Protein AF-A0A7S3D957-F1 (afdb_monomer_lite)

pLDDT: mean 81.44, std 17.82, range [24.91, 97.06]

Structure (mmCIF, N/CA/C/O backbone):
data_AF-A0A7S3D957-F1
#
_entry.id   AF-A0A7S3D957-F1
#
loop_
_atom_site.group_PDB
_atom_site.id
_atom_site.type_symbol
_atom_site.label_atom_id
_atom_site.label_alt_id
_atom_site.label_comp_id
_atom_site.label_asym_id
_atom_site.label_entity_id
_atom_site.label_seq_id
_atom_site.pdbx_PDB_ins_code
_atom_site.Cartn_x
_atom_site.Cartn_y
_atom_site.Cartn_z
_atom_site.occupancy
_atom_site.B_iso_or_equiv
_atom_site.auth_seq_id
_atom_site.auth_comp_id
_atom_site.auth_asym_id
_atom_site.auth_atom_id
_atom_site.pdbx_PDB_model_num
ATOM 1 N N . MET A 1 1 ? -105.169 -39.558 20.634 1.00 34.56 1 MET A N 1
ATOM 2 C CA . MET A 1 1 ? -105.916 -38.968 19.496 1.00 34.56 1 MET A CA 1
ATOM 3 C C . MET A 1 1 ? -106.479 -37.606 19.913 1.00 34.56 1 MET A C 1
ATOM 5 O O . MET A 1 1 ? -106.623 -37.391 21.105 1.00 34.56 1 MET A O 1
ATOM 9 N N . PRO A 1 2 ? -106.655 -36.679 18.957 1.00 59.75 2 PRO A N 1
ATOM 10 C CA . PRO A 1 2 ? -106.416 -35.227 19.066 1.00 59.75 2 PRO A CA 1
ATOM 11 C C . PRO A 1 2 ? -107.666 -34.415 19.494 1.00 59.75 2 PRO A C 1
ATOM 13 O O . PRO A 1 2 ? -108.679 -35.021 19.830 1.00 59.75 2 PRO A O 1
ATOM 16 N N . PRO A 1 3 ? -107.640 -33.062 19.441 1.00 54.56 3 PRO A N 1
ATOM 17 C CA . PRO A 1 3 ? -108.233 -32.428 18.253 1.00 54.56 3 PRO A CA 1
ATOM 18 C C . PRO A 1 3 ? -107.512 -31.173 17.715 1.00 54.56 3 PRO A C 1
ATOM 20 O O . PRO A 1 3 ? -106.764 -30.479 18.399 1.00 54.56 3 PRO A O 1
ATOM 23 N N . LYS A 1 4 ? -107.767 -30.904 16.426 1.00 41.59 4 LYS A N 1
ATOM 24 C CA . LYS A 1 4 ? -107.232 -29.808 15.608 1.00 41.59 4 LYS A CA 1
ATOM 25 C C . LYS A 1 4 ? -108.109 -28.544 15.656 1.00 41.59 4 LYS A C 1
ATOM 27 O O . LYS A 1 4 ? -109.317 -28.619 15.483 1.00 41.59 4 LYS A O 1
ATOM 32 N N . ALA A 1 5 ? -107.404 -27.413 15.719 1.00 48.62 5 ALA A N 1
ATOM 33 C CA . ALA A 1 5 ? -107.559 -26.150 14.980 1.00 48.62 5 ALA A CA 1
ATOM 34 C C . ALA A 1 5 ? -108.897 -25.378 14.969 1.00 48.62 5 ALA A C 1
ATOM 36 O O . ALA A 1 5 ? -109.869 -25.788 14.342 1.00 48.62 5 ALA A O 1
ATOM 37 N N . LYS A 1 6 ? -108.825 -24.104 15.395 1.00 38.69 6 LYS A N 1
ATOM 38 C CA . LYS A 1 6 ? -109.473 -22.986 14.686 1.00 38.69 6 LYS A CA 1
ATOM 39 C C . LYS A 1 6 ? -108.532 -21.783 14.566 1.00 38.69 6 LYS A C 1
ATOM 41 O O . LYS A 1 6 ? -107.964 -21.303 15.540 1.00 38.69 6 LYS A O 1
ATOM 46 N N . LYS A 1 7 ? -108.373 -21.339 13.317 1.00 37.44 7 LYS A N 1
ATOM 47 C CA . LYS A 1 7 ? -107.663 -20.139 12.869 1.00 37.44 7 LYS A CA 1
ATOM 48 C C . LYS A 1 7 ? -108.351 -18.868 13.375 1.00 37.44 7 LYS A C 1
ATOM 50 O O . LYS A 1 7 ? -109.573 -18.782 13.351 1.00 37.44 7 LYS A O 1
ATOM 55 N N . GLY A 1 8 ? -107.536 -17.840 13.602 1.00 39.53 8 GLY A N 1
ATOM 56 C CA . GLY A 1 8 ? -107.874 -16.494 13.144 1.00 39.53 8 GLY A CA 1
ATOM 57 C C . GLY A 1 8 ? -108.488 -15.559 14.176 1.00 39.53 8 GLY A C 1
ATOM 58 O O . GLY A 1 8 ? -109.687 -15.324 14.187 1.00 39.53 8 GLY A O 1
ATOM 59 N N . LYS A 1 9 ? -107.623 -14.877 14.916 1.00 35.50 9 LYS A N 1
ATOM 60 C CA . LYS A 1 9 ? -107.527 -13.413 14.889 1.00 35.50 9 LYS A CA 1
ATOM 61 C C . LYS A 1 9 ? -106.231 -13.078 15.608 1.00 35.50 9 LYS A C 1
ATOM 63 O O . LYS A 1 9 ? -106.035 -13.529 16.730 1.00 35.50 9 LYS A O 1
ATOM 68 N N . LYS A 1 10 ? -105.343 -12.315 14.958 1.00 43.94 10 LYS A N 1
ATOM 69 C CA . LYS A 1 10 ? -104.326 -11.520 15.657 1.00 43.94 10 LYS A CA 1
ATOM 70 C C . LYS A 1 10 ? -105.106 -10.682 16.669 1.00 43.94 10 LYS A C 1
ATOM 72 O O . LYS A 1 10 ? -105.655 -9.641 16.311 1.00 43.94 10 LYS A O 1
ATOM 77 N N . GLY A 1 11 ? -105.275 -11.204 17.881 1.00 42.03 11 GLY A N 1
ATOM 78 C CA . GLY A 1 11 ? -105.764 -10.453 19.016 1.00 42.03 11 GLY A CA 1
ATOM 79 C C . GLY A 1 11 ? -104.711 -9.394 19.225 1.00 42.03 11 GLY A C 1
ATOM 80 O O . GLY A 1 11 ? -103.644 -9.691 19.749 1.00 42.03 11 GLY A O 1
ATOM 81 N N . LYS A 1 12 ? -104.973 -8.218 18.653 1.00 46.28 12 LYS A N 1
ATOM 82 C CA . LYS A 1 12 ? -104.188 -7.005 18.808 1.00 46.28 12 LYS A CA 1
ATOM 83 C C . LYS A 1 12 ? -103.992 -6.891 20.312 1.00 46.28 12 LYS A C 1
ATOM 85 O O . LYS A 1 12 ? -104.968 -6.598 21.007 1.00 46.28 12 LYS A O 1
ATOM 90 N N . LYS A 1 13 ? -102.793 -7.230 20.818 1.00 41.91 13 LYS A N 1
ATOM 91 C CA . LYS A 1 13 ? -102.437 -6.906 22.199 1.00 41.91 13 LYS A CA 1
ATOM 92 C C . LYS A 1 13 ? -102.876 -5.458 22.351 1.00 41.91 13 LYS A C 1
ATOM 94 O O . LYS A 1 13 ? -102.652 -4.649 21.442 1.00 41.91 13 LYS A O 1
ATOM 99 N N . SER A 1 14 ? -103.626 -5.153 23.411 1.00 52.31 14 SER A N 1
ATOM 100 C CA . SER A 1 14 ? -103.959 -3.758 23.688 1.00 52.31 14 SER A CA 1
ATOM 101 C C . SER A 1 14 ? -102.658 -2.982 23.532 1.00 52.31 14 SER A C 1
ATOM 103 O O . SER A 1 14 ? -101.640 -3.426 24.066 1.00 52.31 14 SER A O 1
ATOM 105 N N . LYS A 1 15 ? -102.662 -1.900 22.742 1.00 58.34 15 LYS A N 1
ATOM 106 C CA . LYS A 1 15 ? -101.451 -1.140 22.379 1.00 58.34 15 LYS A CA 1
ATOM 107 C C . LYS A 1 15 ? -100.567 -0.892 23.615 1.00 58.34 15 LYS A C 1
ATOM 109 O O . LYS A 1 15 ? -99.354 -0.938 23.514 1.00 58.34 15 LYS A O 1
ATOM 114 N N . LYS A 1 16 ? -101.210 -0.780 24.784 1.00 61.19 16 LYS A N 1
ATOM 115 C CA . LYS A 1 16 ? -100.646 -0.640 26.128 1.00 61.19 16 LYS A CA 1
ATOM 116 C C . LYS A 1 16 ? -99.852 -1.848 26.674 1.00 61.19 16 LYS A C 1
ATOM 118 O O . LYS A 1 16 ? -98.849 -1.630 27.328 1.00 61.19 16 LYS A O 1
ATOM 123 N N . GLN A 1 17 ? -100.255 -3.102 26.438 1.00 61.00 17 GLN A N 1
ATOM 124 C CA . GLN A 1 17 ? -99.535 -4.308 26.912 1.00 61.00 17 GLN A CA 1
ATOM 125 C C . GLN A 1 17 ? -98.316 -4.645 26.046 1.00 61.00 17 GLN A C 1
ATOM 127 O O . GLN A 1 17 ? -97.282 -5.046 26.568 1.00 61.00 17 GLN A O 1
ATOM 132 N N . GLU A 1 18 ? -98.434 -4.463 24.730 1.00 64.56 18 GLU A N 1
ATOM 133 C CA . GLU A 1 18 ? -97.313 -4.619 23.793 1.00 64.56 18 GLU A CA 1
ATOM 134 C C . GLU A 1 18 ? -96.281 -3.494 23.991 1.00 64.56 18 GLU A C 1
ATOM 136 O O . GLU A 1 18 ? -95.082 -3.751 23.953 1.00 64.56 18 GLU A O 1
ATOM 141 N N . GLN A 1 19 ? -96.745 -2.275 24.309 1.00 66.81 19 GLN A N 1
ATOM 142 C CA . GLN A 1 19 ? -95.896 -1.167 24.763 1.00 66.81 19 GLN A CA 1
ATOM 143 C C . GLN A 1 19 ? -95.181 -1.483 26.082 1.00 66.81 19 GLN A C 1
ATOM 145 O O . GLN A 1 19 ? -93.981 -1.269 26.152 1.00 66.81 19 GLN A O 1
ATOM 150 N N . LEU A 1 20 ? -95.865 -2.047 27.084 1.00 73.38 20 LEU A N 1
ATOM 151 C CA . LEU A 1 20 ? -95.259 -2.352 28.389 1.00 73.38 20 LEU A CA 1
ATOM 152 C C . LEU A 1 20 ? -94.192 -3.462 28.318 1.00 73.38 20 LEU A C 1
ATOM 154 O O . LEU A 1 20 ? -93.189 -3.409 29.021 1.00 73.38 20 LEU A O 1
ATOM 158 N N . GLU A 1 21 ? -94.396 -4.490 27.487 1.00 73.25 21 GLU A N 1
ATOM 159 C CA . GLU A 1 21 ? -93.373 -5.521 27.241 1.00 73.25 21 GLU A CA 1
ATOM 160 C C . GLU A 1 21 ? -92.190 -4.980 26.433 1.00 73.25 21 GLU A C 1
ATOM 162 O O . GLU A 1 21 ? -91.051 -5.358 26.700 1.00 73.25 21 GLU A O 1
ATOM 167 N N . LEU A 1 22 ? -92.446 -4.107 25.452 1.00 74.56 22 LEU A N 1
ATOM 168 C CA . LEU A 1 22 ? -91.388 -3.444 24.692 1.00 74.56 22 LEU A CA 1
ATOM 169 C C . LEU A 1 22 ? -90.568 -2.516 25.600 1.00 74.56 22 LEU A C 1
ATOM 171 O O . LEU A 1 22 ? -89.348 -2.523 25.507 1.00 74.56 22 LEU A O 1
ATOM 175 N N . GLU A 1 23 ? -91.223 -1.792 26.508 1.00 75.00 23 GLU A N 1
ATOM 176 C CA . GLU A 1 23 ? -90.612 -0.903 27.502 1.00 75.00 23 GLU A CA 1
ATOM 177 C C . GLU A 1 23 ? -89.773 -1.685 28.523 1.00 75.00 23 GLU A C 1
ATOM 179 O O . GLU A 1 23 ? -88.620 -1.335 28.749 1.00 75.00 23 GLU A O 1
ATOM 184 N N . LYS A 1 24 ? -90.269 -2.826 29.031 1.00 77.31 24 LYS A N 1
ATOM 185 C CA . LYS A 1 24 ? -89.478 -3.735 29.883 1.00 77.31 24 LYS A CA 1
ATOM 186 C C . LYS A 1 24 ? -88.256 -4.314 29.171 1.00 77.31 24 LYS A C 1
ATOM 188 O O . LYS A 1 24 ? -87.189 -4.360 29.766 1.00 77.31 24 LYS A O 1
ATOM 193 N N . LYS A 1 25 ? -88.388 -4.732 27.906 1.00 77.31 25 LYS A N 1
ATOM 194 C CA . LYS A 1 25 ? -87.249 -5.225 27.111 1.00 77.31 25 LYS A CA 1
ATOM 195 C C . LYS A 1 25 ? -86.237 -4.126 26.797 1.00 77.31 25 LYS A C 1
ATOM 197 O O . LYS A 1 25 ? -85.049 -4.413 26.749 1.00 77.31 25 LYS A O 1
ATOM 202 N N . LEU A 1 26 ? -86.691 -2.890 26.583 1.00 78.19 26 LEU A N 1
ATOM 203 C CA . LEU A 1 26 ? -85.820 -1.725 26.405 1.00 78.19 26 LEU A CA 1
ATOM 204 C C . LEU A 1 26 ? -85.082 -1.377 27.700 1.00 78.19 26 LEU A C 1
ATOM 206 O O . LEU A 1 26 ? -83.899 -1.066 27.652 1.00 78.19 26 LEU A O 1
ATOM 210 N N . GLU A 1 27 ? -85.754 -1.459 28.847 1.00 78.25 27 GLU A N 1
ATOM 211 C CA . GLU A 1 27 ? -85.148 -1.214 30.157 1.00 78.25 27 GLU A CA 1
ATOM 212 C C . GLU A 1 27 ? -84.158 -2.322 30.547 1.00 78.25 27 GLU A C 1
ATOM 214 O O . GLU A 1 27 ? -83.068 -2.023 31.023 1.00 78.25 27 GLU A O 1
ATOM 219 N N . GLU A 1 28 ? -84.482 -3.586 30.268 1.00 80.12 28 GLU A N 1
ATOM 220 C CA . GLU A 1 28 ? -83.587 -4.733 30.463 1.00 80.12 28 GLU A CA 1
ATOM 221 C C . GLU A 1 28 ? -82.385 -4.688 29.505 1.00 80.12 28 GLU A C 1
ATOM 223 O O . GLU A 1 28 ? -81.259 -4.921 29.936 1.00 80.12 28 GLU A O 1
ATOM 228 N N . ALA A 1 29 ? -82.585 -4.297 28.240 1.00 81.94 29 ALA A N 1
ATOM 229 C CA . ALA A 1 29 ? -81.495 -4.050 27.295 1.00 81.94 29 ALA A CA 1
ATOM 230 C C . ALA A 1 29 ? -80.603 -2.882 27.742 1.00 81.94 29 ALA A C 1
ATOM 232 O O . ALA A 1 29 ? -79.384 -2.997 27.685 1.00 81.94 29 ALA A O 1
ATOM 233 N N . ARG A 1 30 ? -81.188 -1.792 28.260 1.00 81.31 30 ARG A N 1
ATOM 234 C CA . ARG A 1 30 ? -80.435 -0.654 28.808 1.00 81.31 30 ARG A CA 1
ATOM 235 C C . ARG A 1 30 ? -79.632 -1.055 30.049 1.00 81.31 30 ARG A C 1
ATOM 237 O O . ARG A 1 30 ? -78.503 -0.609 30.210 1.00 81.31 30 ARG A O 1
ATOM 244 N N . LEU A 1 31 ? -80.197 -1.898 30.916 1.00 82.56 31 LEU A N 1
ATOM 245 C CA . LEU A 1 31 ? -79.519 -2.406 32.110 1.00 82.56 31 LEU A CA 1
ATOM 246 C C . LEU A 1 31 ? -78.392 -3.391 31.749 1.00 82.56 31 LEU A C 1
ATOM 248 O O . LEU A 1 31 ? -77.325 -3.349 32.356 1.00 82.56 31 LEU A O 1
ATOM 252 N N . ALA A 1 32 ? -78.603 -4.243 30.740 1.00 83.88 32 ALA A N 1
ATOM 253 C CA . ALA A 1 32 ? -77.585 -5.150 30.216 1.00 83.88 32 ALA A CA 1
ATOM 254 C C . ALA A 1 32 ? -76.431 -4.391 29.542 1.00 83.88 32 ALA A C 1
ATOM 256 O O . ALA A 1 32 ? -75.273 -4.711 29.793 1.00 83.88 32 ALA A O 1
ATOM 257 N N . GLU A 1 33 ? -76.730 -3.348 28.762 1.00 83.56 33 GLU A N 1
ATOM 258 C CA . GLU A 1 33 ? -75.726 -2.482 28.133 1.00 83.56 33 GLU A CA 1
ATOM 259 C C . GLU A 1 33 ? -74.915 -1.702 29.180 1.00 83.56 33 GLU A C 1
ATOM 261 O O . GLU A 1 33 ? -73.693 -1.629 29.080 1.00 83.56 33 GLU A O 1
ATOM 266 N N . GLN A 1 34 ? -75.557 -1.199 30.242 1.00 82.44 34 GLN A N 1
ATOM 267 C CA . GLN A 1 34 ? -74.861 -0.576 31.377 1.00 82.44 34 GLN A CA 1
ATOM 268 C C . GLN A 1 34 ? -73.940 -1.565 32.108 1.00 82.44 34 GLN A C 1
ATOM 270 O O . GLN A 1 34 ? -72.792 -1.232 32.397 1.00 82.44 34 GLN A O 1
ATOM 275 N N . ALA A 1 35 ? -74.402 -2.792 32.365 1.00 85.75 35 ALA A N 1
ATOM 276 C CA . ALA A 1 35 ? -73.590 -3.828 33.003 1.00 85.75 35 ALA A CA 1
ATOM 277 C C . ALA A 1 35 ? -72.420 -4.297 32.113 1.00 85.75 35 ALA A C 1
ATOM 279 O O . ALA A 1 35 ? -71.338 -4.608 32.615 1.00 85.75 35 ALA A O 1
ATOM 280 N N . GLU A 1 36 ? -72.610 -4.344 30.792 1.00 85.19 36 GLU A N 1
ATOM 281 C CA . GLU A 1 36 ? -71.559 -4.672 29.826 1.00 85.19 36 GLU A CA 1
ATOM 282 C C . GLU A 1 36 ? -70.515 -3.551 29.717 1.00 85.19 36 GLU A C 1
ATOM 284 O O . GLU A 1 36 ? -69.316 -3.834 29.760 1.00 85.19 36 GLU A O 1
ATOM 289 N N . GLN A 1 37 ? -70.949 -2.286 29.679 1.00 83.62 37 GLN A N 1
ATOM 290 C CA . GLN A 1 37 ? -70.062 -1.119 29.734 1.00 83.62 37 GLN A CA 1
ATOM 291 C C . GLN A 1 37 ? -69.240 -1.097 31.028 1.00 83.62 37 GLN A C 1
ATOM 293 O O . GLN A 1 37 ? -68.028 -0.903 30.981 1.00 83.62 37 GLN A O 1
ATOM 298 N N . GLU A 1 38 ? -69.856 -1.388 32.176 1.00 87.62 38 GLU A N 1
ATOM 299 C CA . GLU A 1 38 ? -69.156 -1.432 33.463 1.00 87.62 38 GLU A CA 1
ATOM 300 C C . GLU A 1 38 ? -68.118 -2.570 33.532 1.00 87.62 38 GLU A C 1
ATOM 302 O O . GLU A 1 38 ? -67.044 -2.412 34.122 1.00 87.62 38 GLU A O 1
ATOM 307 N N . ARG A 1 39 ? -68.397 -3.718 32.895 1.00 89.62 39 ARG A N 1
ATOM 308 C CA . ARG A 1 39 ? -67.425 -4.814 32.743 1.00 89.62 39 ARG A CA 1
ATOM 309 C C . ARG A 1 39 ? -66.251 -4.421 31.849 1.00 89.62 39 ARG A C 1
ATOM 311 O O . ARG A 1 39 ? -65.108 -4.663 32.228 1.00 89.62 39 ARG A O 1
ATOM 318 N N . LEU A 1 40 ? -66.524 -3.808 30.696 1.00 87.94 40 LEU A N 1
ATOM 319 C CA . LEU A 1 40 ? -65.502 -3.322 29.760 1.00 87.94 40 LEU A CA 1
ATOM 320 C C . LEU A 1 40 ? -64.613 -2.245 30.397 1.00 87.94 40 LEU A C 1
ATOM 322 O O . LEU A 1 40 ? -63.394 -2.270 30.220 1.00 87.94 40 LEU A O 1
ATOM 326 N N . GLU A 1 41 ? -65.191 -1.328 31.174 1.00 87.31 41 GLU A N 1
ATOM 327 C CA . GLU A 1 41 ? -64.435 -0.313 31.913 1.00 87.31 41 GLU A CA 1
ATOM 328 C C . GLU A 1 41 ? -63.563 -0.914 33.018 1.00 87.31 41 GLU A C 1
ATOM 330 O O . GLU A 1 41 ? -62.415 -0.490 33.179 1.00 87.31 41 GLU A O 1
ATOM 335 N N . ARG A 1 42 ? -64.062 -1.914 33.759 1.00 86.62 42 ARG A N 1
ATOM 336 C CA . ARG A 1 42 ? -63.254 -2.652 34.744 1.00 86.62 42 ARG A CA 1
ATOM 337 C C . ARG A 1 42 ? -62.082 -3.377 34.088 1.00 86.62 42 ARG A C 1
ATOM 339 O O . ARG A 1 42 ? -60.948 -3.186 34.510 1.00 86.62 42 ARG A O 1
ATOM 346 N N . GLU A 1 43 ? -62.326 -4.107 33.004 1.00 89.94 43 GLU A N 1
ATOM 347 C CA . GLU A 1 43 ? -61.280 -4.830 32.268 1.00 89.94 43 GLU A CA 1
ATOM 348 C C . GLU A 1 43 ? -60.244 -3.878 31.640 1.00 89.94 43 GLU A C 1
ATOM 350 O O . GLU A 1 43 ? -59.056 -4.195 31.532 1.00 89.94 43 GLU A O 1
ATOM 355 N N . ARG A 1 44 ? -60.671 -2.682 31.218 1.00 90.19 44 ARG A N 1
ATOM 356 C CA . ARG A 1 44 ? -59.764 -1.633 30.741 1.00 90.19 44 ARG A CA 1
ATOM 357 C C . ARG A 1 44 ? -58.891 -1.088 31.872 1.00 90.19 44 ARG A C 1
ATOM 359 O O . ARG A 1 44 ? -57.681 -0.996 31.687 1.00 90.19 44 ARG A O 1
ATOM 366 N N . LYS A 1 45 ? -59.477 -0.776 33.033 1.00 90.00 45 LYS A N 1
ATOM 367 C CA . LYS A 1 45 ? -58.734 -0.304 34.214 1.00 90.00 45 LYS A CA 1
ATOM 368 C C . LYS A 1 45 ? -57.728 -1.344 34.704 1.00 90.00 45 LYS A C 1
ATOM 370 O O . LYS A 1 45 ? -56.579 -0.992 34.942 1.00 90.00 45 LYS A O 1
ATOM 375 N N . GLU A 1 46 ? -58.118 -2.616 34.763 1.00 91.75 46 GLU A N 1
ATOM 376 C CA . GLU A 1 46 ? -57.225 -3.718 35.144 1.00 91.75 46 GLU A CA 1
ATOM 377 C C . GLU A 1 46 ? -56.049 -3.871 34.165 1.00 91.75 46 GLU A C 1
ATOM 379 O O . GLU A 1 46 ? -54.905 -4.030 34.589 1.00 91.75 46 GLU A O 1
ATOM 384 N N . ARG A 1 47 ? -56.288 -3.761 32.848 1.00 90.38 47 ARG A N 1
ATOM 385 C CA . ARG A 1 47 ? -55.209 -3.784 31.841 1.00 90.38 47 ARG A CA 1
ATOM 386 C C . ARG A 1 47 ? -54.263 -2.594 31.958 1.00 90.38 47 ARG A C 1
ATOM 388 O O . ARG A 1 47 ? -53.051 -2.778 31.847 1.00 90.38 47 ARG A O 1
ATOM 395 N N . GLU A 1 48 ? -54.798 -1.393 32.164 1.00 91.81 48 GLU A N 1
ATOM 396 C CA . GLU A 1 48 ? -54.004 -0.174 32.350 1.00 91.81 48 GLU A CA 1
ATOM 397 C C . GLU A 1 48 ? -53.166 -0.241 33.639 1.00 91.81 48 GLU A C 1
ATOM 399 O O . GLU A 1 48 ? -52.003 0.161 33.634 1.00 91.81 48 GLU A O 1
ATOM 404 N N . GLU A 1 49 ? -53.709 -0.798 34.723 1.00 92.62 49 GLU A N 1
ATOM 405 C CA . GLU A 1 49 ? -52.990 -1.009 35.984 1.00 92.62 49 GLU A CA 1
ATOM 406 C C . GLU A 1 49 ? -51.886 -2.067 35.844 1.00 92.62 49 GLU A C 1
ATOM 408 O O . GLU A 1 49 ? -50.745 -1.825 36.241 1.00 92.62 49 GLU A O 1
ATOM 413 N N . GLN A 1 50 ? -52.173 -3.199 35.192 1.00 91.06 50 GLN A N 1
ATOM 414 C CA . GLN A 1 50 ? -51.161 -4.216 34.897 1.00 91.06 50 GLN A CA 1
ATOM 415 C C . GLN A 1 50 ? -50.039 -3.687 33.997 1.00 91.06 50 GLN A C 1
ATOM 417 O O . GLN A 1 50 ? -48.875 -4.020 34.211 1.00 91.06 50 GLN A O 1
ATOM 422 N N . GLU A 1 51 ? -50.359 -2.867 32.994 1.00 92.00 51 GLU A N 1
ATOM 423 C CA . GLU A 1 51 ? -49.350 -2.251 32.129 1.00 92.00 51 GLU A CA 1
ATOM 424 C C . GLU A 1 51 ? -48.485 -1.249 32.898 1.00 92.00 51 GLU A C 1
ATOM 426 O O . GLU A 1 51 ? -47.263 -1.268 32.765 1.00 92.00 51 GLU A O 1
ATOM 431 N N . ARG A 1 52 ? -49.087 -0.433 33.773 1.00 94.69 52 ARG A N 1
ATOM 432 C CA . ARG A 1 52 ? -48.333 0.454 34.670 1.00 94.69 52 ARG A CA 1
ATOM 433 C C . ARG A 1 52 ? -47.379 -0.334 35.564 1.00 94.69 52 ARG A C 1
ATOM 435 O O . ARG A 1 52 ? -46.211 0.031 35.659 1.00 94.69 52 ARG A O 1
ATOM 442 N N . LEU A 1 53 ? -47.843 -1.430 36.166 1.00 94.44 53 LEU A N 1
ATOM 443 C CA . LEU A 1 53 ? -47.008 -2.305 36.994 1.00 94.44 53 LEU A CA 1
ATOM 444 C C . LEU A 1 53 ? -45.854 -2.924 36.189 1.00 94.44 53 LEU A C 1
ATOM 446 O O . LEU A 1 53 ? -44.716 -2.909 36.654 1.00 94.44 53 LEU A O 1
ATOM 450 N N . ARG A 1 54 ? -46.111 -3.391 34.958 1.00 94.62 54 ARG A N 1
ATOM 451 C CA . ARG A 1 54 ? -45.063 -3.899 34.053 1.00 94.62 54 ARG A CA 1
ATOM 452 C C . ARG A 1 54 ? -44.021 -2.838 33.714 1.00 94.62 54 ARG A C 1
ATOM 454 O O . ARG A 1 54 ? -42.832 -3.142 33.713 1.00 94.62 54 ARG A O 1
ATOM 461 N N . GLN A 1 55 ? -44.441 -1.606 33.431 1.00 94.50 55 GLN A N 1
ATOM 462 C CA . GLN A 1 55 ? -43.515 -0.517 33.110 1.00 94.50 55 GLN A CA 1
ATOM 463 C C . GLN A 1 55 ? -42.656 -0.115 34.306 1.00 94.50 55 GLN A C 1
ATOM 465 O O . GLN A 1 55 ? -41.463 0.131 34.131 1.00 94.50 55 GLN A O 1
ATOM 470 N N . ILE A 1 56 ? -43.236 -0.089 35.509 1.00 95.44 56 ILE A N 1
ATOM 471 C CA . ILE A 1 56 ? -42.499 0.171 36.751 1.00 95.44 56 ILE A CA 1
ATOM 472 C C . ILE A 1 56 ? -41.452 -0.923 36.984 1.00 95.44 56 ILE A C 1
ATOM 474 O O . ILE A 1 56 ? -40.289 -0.606 37.228 1.00 95.44 56 ILE A O 1
ATOM 478 N N . GLU A 1 57 ? -41.829 -2.195 36.843 1.00 94.50 57 GLU A N 1
ATOM 479 C CA . GLU A 1 57 ? -40.901 -3.316 37.028 1.00 94.50 57 GLU A CA 1
ATOM 480 C C . GLU A 1 57 ? -39.796 -3.330 35.961 1.00 94.50 57 GLU A C 1
ATOM 482 O O . GLU A 1 57 ? -38.621 -3.494 36.277 1.00 94.50 57 GLU A O 1
ATOM 487 N N . LEU A 1 58 ? -40.136 -3.065 34.697 1.00 95.19 58 LEU A N 1
ATOM 488 C CA . LEU A 1 58 ? -39.152 -2.960 33.620 1.00 95.19 58 LEU A CA 1
ATOM 489 C C . LEU A 1 58 ? -38.185 -1.790 33.840 1.00 95.19 58 LEU A C 1
ATOM 491 O O . LEU A 1 58 ? -36.996 -1.909 33.549 1.00 95.19 58 LEU A O 1
ATOM 495 N N . ALA A 1 59 ? -38.676 -0.655 34.343 1.00 95.12 59 ALA A N 1
ATOM 496 C CA . ALA A 1 59 ? -37.830 0.477 34.701 1.00 95.12 59 ALA A CA 1
ATOM 497 C C . ALA A 1 59 ? -36.892 0.126 35.865 1.00 95.12 59 ALA A C 1
ATOM 499 O O . ALA A 1 59 ? -35.705 0.436 35.787 1.00 95.12 59 ALA A O 1
ATOM 500 N N . ARG A 1 60 ? -37.392 -0.581 36.889 1.00 96.44 60 ARG A N 1
ATOM 501 C CA . ARG A 1 60 ? -36.582 -1.083 38.009 1.00 96.44 60 ARG A CA 1
ATOM 502 C C . ARG A 1 60 ? -35.456 -1.995 37.518 1.00 96.44 60 ARG A C 1
ATOM 504 O O . ARG A 1 60 ? -34.295 -1.724 37.809 1.00 96.44 60 ARG A O 1
ATOM 511 N N . LEU A 1 61 ? -35.786 -3.003 36.707 1.00 95.50 61 LEU A N 1
ATOM 512 C CA . LEU A 1 61 ? -34.810 -3.936 36.133 1.00 95.50 61 LEU A CA 1
ATOM 513 C C . LEU A 1 61 ? -33.774 -3.225 35.252 1.00 95.50 61 LEU A C 1
ATOM 515 O O . LEU A 1 61 ? -32.596 -3.557 35.302 1.00 95.50 61 LEU A O 1
ATOM 519 N N . ARG A 1 62 ? -34.178 -2.215 34.470 1.00 95.06 62 ARG A N 1
ATOM 520 C CA . ARG A 1 62 ? -33.243 -1.411 33.661 1.00 95.06 62 ARG A CA 1
ATOM 521 C C . ARG A 1 62 ? -32.262 -0.617 34.514 1.00 95.06 62 ARG A C 1
ATOM 523 O O . ARG A 1 62 ? -31.104 -0.503 34.132 1.00 95.06 62 ARG A O 1
ATOM 530 N N . GLU A 1 63 ? -32.712 -0.040 35.622 1.00 95.44 63 GLU A N 1
ATOM 531 C CA . GLU A 1 63 ? -31.823 0.690 36.529 1.00 95.44 63 GLU A CA 1
ATOM 532 C C . GLU A 1 63 ? -30.878 -0.254 37.283 1.00 95.44 63 GLU A C 1
ATOM 534 O O . GLU A 1 63 ? -29.712 0.083 37.473 1.00 95.44 63 GLU A O 1
ATOM 539 N N . GLU A 1 64 ? -31.333 -1.450 37.658 1.00 94.12 64 GLU A N 1
ATOM 540 C CA . GLU A 1 64 ? -30.471 -2.498 38.226 1.00 94.12 64 GLU A CA 1
ATOM 541 C C . GLU A 1 64 ? -29.421 -2.983 37.215 1.00 94.12 64 GLU A C 1
ATOM 543 O O . GLU A 1 64 ? -28.238 -3.041 37.544 1.00 94.12 64 GLU A O 1
ATOM 548 N N . GLU A 1 65 ? -29.820 -3.234 35.966 1.00 94.50 65 GLU A N 1
ATOM 549 C CA . GLU A 1 65 ? -28.908 -3.629 34.887 1.00 94.50 65 GLU A CA 1
ATOM 550 C C . GLU A 1 65 ? -27.866 -2.542 34.599 1.00 94.50 65 GLU A C 1
ATOM 552 O O . GLU A 1 65 ? -26.677 -2.830 34.499 1.00 94.50 65 GLU A O 1
ATOM 557 N N . LYS A 1 66 ? -28.288 -1.272 34.523 1.00 95.06 66 LYS A N 1
ATOM 558 C CA . LYS A 1 66 ? -27.364 -0.140 34.354 1.00 95.06 66 LYS A CA 1
ATOM 559 C C . LYS A 1 66 ? -26.348 -0.055 35.487 1.00 95.06 66 LYS A C 1
ATOM 561 O O . LYS A 1 66 ? -25.191 0.251 35.221 1.00 95.06 66 LYS A O 1
ATOM 566 N N . LYS A 1 67 ? -26.768 -0.298 36.734 1.00 95.00 67 LYS A N 1
ATOM 567 C CA . LYS A 1 67 ? -25.856 -0.315 37.885 1.00 95.00 67 LYS A CA 1
ATOM 568 C C . LYS A 1 67 ? -24.851 -1.454 37.774 1.00 95.00 67 LYS A C 1
ATOM 570 O O . LYS A 1 67 ? -23.666 -1.192 37.934 1.00 95.00 67 LYS A O 1
ATOM 575 N N . ARG A 1 68 ? -25.299 -2.664 37.416 1.00 95.12 68 ARG A N 1
ATOM 576 C CA . ARG A 1 68 ? -24.407 -3.814 37.208 1.00 95.12 68 ARG A CA 1
ATOM 577 C C . ARG A 1 68 ? -23.366 -3.528 36.125 1.00 95.12 68 ARG A C 1
ATOM 579 O O . ARG A 1 68 ? -22.182 -3.713 36.361 1.00 95.12 68 ARG A O 1
ATOM 586 N N . ILE A 1 69 ? -23.796 -2.999 34.977 1.00 93.06 69 ILE A N 1
ATOM 587 C CA . ILE A 1 69 ? -22.891 -2.622 33.880 1.00 93.06 69 ILE A CA 1
ATOM 588 C C . ILE A 1 69 ? -21.908 -1.534 34.330 1.00 93.06 69 ILE A C 1
ATOM 590 O O . ILE A 1 69 ? -20.733 -1.602 33.993 1.00 93.06 69 ILE A O 1
ATOM 594 N N . ALA A 1 70 ? -22.358 -0.537 35.096 1.00 93.56 70 ALA A N 1
ATOM 595 C CA . ALA A 1 70 ? -21.476 0.514 35.599 1.00 93.56 70 ALA A CA 1
ATOM 596 C C . ALA A 1 70 ? -20.421 -0.031 36.581 1.00 93.56 70 ALA A C 1
ATOM 598 O O . ALA A 1 70 ? -19.275 0.413 36.550 1.00 93.56 70 ALA A O 1
ATOM 599 N N . GLU A 1 71 ? -20.787 -0.991 37.432 1.00 91.44 71 GLU A N 1
ATOM 600 C CA . GLU A 1 71 ? -19.855 -1.686 38.328 1.00 91.44 71 GLU A CA 1
ATOM 601 C C . GLU A 1 71 ? -18.843 -2.526 37.530 1.00 91.44 71 GLU A C 1
ATOM 603 O O . GLU A 1 71 ? -17.637 -2.353 37.716 1.00 91.44 71 GLU A O 1
ATOM 608 N N . GLU A 1 72 ? -19.311 -3.333 36.571 1.00 90.44 72 GLU A N 1
ATOM 609 C CA . GLU A 1 72 ? -18.464 -4.107 35.647 1.00 90.44 72 GLU A CA 1
ATOM 610 C C . GLU A 1 72 ? -17.498 -3.192 34.868 1.00 90.44 72 GLU A C 1
ATOM 612 O O . GLU A 1 72 ? -16.301 -3.471 34.769 1.00 90.44 72 GLU A O 1
ATOM 617 N N . GLU A 1 73 ? -17.969 -2.045 34.366 1.00 90.88 73 GLU A N 1
ATOM 618 C CA . GLU A 1 73 ? -17.123 -1.089 33.651 1.00 90.88 73 GLU A CA 1
ATOM 619 C C . GLU A 1 73 ? -15.998 -0.529 34.522 1.00 90.88 73 GLU A C 1
ATOM 621 O O . GLU A 1 73 ? -14.896 -0.330 34.001 1.00 90.88 73 GLU A O 1
ATOM 626 N N . VAL A 1 74 ? -16.266 -0.264 35.806 1.00 89.62 74 VAL A N 1
ATOM 627 C CA . VAL A 1 74 ? -15.279 0.235 36.776 1.00 89.62 74 VAL A CA 1
ATOM 628 C C . VAL A 1 74 ? -14.250 -0.843 37.102 1.00 89.62 74 VAL A C 1
ATOM 630 O O . VAL A 1 74 ? -13.050 -0.549 37.098 1.00 89.62 74 VAL A O 1
ATOM 633 N N . GLU A 1 75 ? -14.690 -2.082 37.327 1.00 86.81 75 GLU A N 1
ATOM 634 C CA . GLU A 1 75 ? -13.794 -3.219 37.560 1.00 86.81 75 GLU A CA 1
ATOM 635 C C . GLU A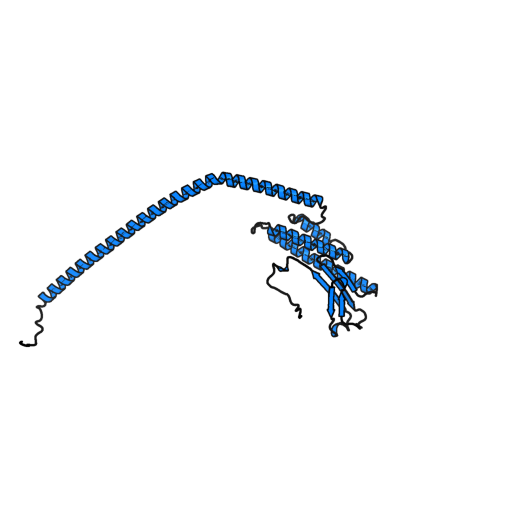 1 75 ? -12.869 -3.446 36.353 1.00 86.81 75 GLU A C 1
ATOM 637 O O . GLU A 1 75 ? -11.642 -3.515 36.493 1.00 86.81 75 GLU A O 1
ATOM 642 N N . GLU A 1 76 ? -13.429 -3.450 35.142 1.00 91.12 76 GLU A N 1
ATOM 643 C CA . GLU A 1 76 ? -12.674 -3.666 33.909 1.00 91.12 76 GLU A CA 1
ATOM 644 C C . GLU A 1 76 ? -11.880 -2.440 33.438 1.00 91.12 76 GLU A C 1
ATOM 646 O O . GLU A 1 76 ? -10.982 -2.572 32.599 1.00 91.12 76 GLU A O 1
ATOM 651 N N . ALA A 1 77 ? -12.178 -1.231 33.927 1.00 92.19 77 ALA A N 1
ATOM 652 C CA . ALA A 1 77 ? -11.519 -0.005 33.471 1.00 92.19 77 ALA A CA 1
ATOM 653 C C . ALA A 1 77 ? -10.003 -0.065 33.686 1.00 92.19 77 ALA A C 1
ATOM 655 O O . ALA A 1 77 ? -9.234 0.303 32.795 1.00 92.19 77 ALA A O 1
ATOM 656 N N . THR A 1 78 ? -9.569 -0.567 34.844 1.00 88.06 78 THR A N 1
ATOM 657 C CA . THR A 1 78 ? -8.144 -0.680 35.185 1.00 88.06 78 THR A CA 1
ATOM 658 C C . THR A 1 78 ? -7.418 -1.649 34.249 1.00 88.06 78 THR A C 1
ATOM 660 O O . THR A 1 78 ? -6.360 -1.319 33.706 1.00 88.06 78 THR A O 1
ATOM 663 N N . PHE A 1 79 ? -8.026 -2.806 33.974 1.00 90.25 79 PHE A N 1
ATOM 664 C CA . PHE A 1 79 ? -7.504 -3.796 33.039 1.00 90.25 79 PHE A CA 1
ATOM 665 C C . PHE A 1 79 ? -7.448 -3.251 31.607 1.00 90.25 79 PHE A C 1
ATOM 667 O O . PHE A 1 79 ? -6.411 -3.358 30.952 1.00 90.25 79 PHE A O 1
ATOM 674 N N . ARG A 1 80 ? -8.517 -2.595 31.130 1.00 89.75 80 ARG A N 1
ATOM 675 C CA . ARG A 1 80 ? -8.564 -1.969 29.797 1.00 89.75 80 ARG A CA 1
ATOM 676 C C . ARG A 1 80 ? -7.486 -0.899 29.634 1.00 89.75 80 ARG A C 1
ATOM 678 O O . ARG A 1 80 ? -6.789 -0.886 28.620 1.00 89.75 80 ARG A O 1
ATOM 685 N N . GLN A 1 81 ? -7.308 -0.033 30.633 1.00 91.44 81 GLN A N 1
ATOM 686 C CA . GLN A 1 81 ? -6.268 1.000 30.621 1.00 91.44 81 GLN A CA 1
ATOM 687 C C . GLN A 1 81 ? -4.862 0.391 30.612 1.00 91.44 81 GLN A C 1
ATOM 689 O O . GLN A 1 81 ? -4.028 0.797 29.801 1.00 91.44 81 GLN A O 1
ATOM 694 N N . SER A 1 82 ? -4.613 -0.614 31.457 1.00 91.06 82 SER A N 1
ATOM 695 C CA . SER A 1 82 ? -3.336 -1.333 31.504 1.00 91.06 82 SER A CA 1
ATOM 696 C C . SER A 1 82 ? -3.031 -2.029 30.174 1.00 91.06 82 SER A C 1
ATOM 698 O O . SER A 1 82 ? -1.945 -1.867 29.614 1.00 91.06 82 SER A O 1
ATOM 700 N N . ARG A 1 83 ? -4.018 -2.722 29.593 1.00 94.00 83 ARG A N 1
ATOM 701 C CA . ARG A 1 83 ? -3.883 -3.386 28.293 1.00 94.00 83 ARG A CA 1
ATOM 702 C C . ARG A 1 83 ? -3.616 -2.390 27.169 1.00 94.00 83 ARG A C 1
ATOM 704 O O . ARG A 1 83 ? -2.741 -2.635 26.344 1.00 94.00 83 ARG A O 1
ATOM 711 N N . ALA A 1 84 ? -4.326 -1.265 27.146 1.00 92.25 84 ALA A N 1
ATOM 712 C CA . ALA A 1 84 ? -4.093 -0.206 26.170 1.00 92.25 84 ALA A CA 1
ATOM 713 C C . ALA A 1 84 ? -2.688 0.402 26.309 1.00 92.25 84 ALA A C 1
ATOM 715 O O . ALA A 1 84 ? -2.054 0.711 25.302 1.00 92.25 84 ALA A O 1
ATOM 716 N N . ALA A 1 85 ? -2.178 0.559 27.534 1.00 93.31 85 ALA A N 1
ATOM 717 C CA . ALA A 1 85 ? -0.812 1.019 27.770 1.00 93.31 85 ALA A CA 1
ATOM 718 C C . ALA A 1 85 ? 0.229 0.009 27.259 1.00 93.31 85 ALA A C 1
ATOM 720 O O . ALA A 1 85 ? 1.146 0.405 26.544 1.00 93.31 85 ALA A O 1
ATOM 721 N N . LEU A 1 86 ? 0.048 -1.286 27.543 1.00 94.44 86 LEU A N 1
ATOM 722 C CA . LEU A 1 86 ? 0.917 -2.350 27.027 1.00 94.44 86 LEU A CA 1
ATOM 723 C C . LEU A 1 86 ? 0.937 -2.380 25.497 1.00 94.44 86 LEU A C 1
ATOM 725 O O . LEU A 1 86 ? 2.011 -2.373 24.904 1.00 94.44 86 LEU A O 1
ATOM 729 N N . LEU A 1 87 ? -0.232 -2.315 24.856 1.00 92.69 87 LEU A N 1
ATOM 730 C CA . LEU A 1 87 ? -0.331 -2.279 23.395 1.00 92.69 87 LEU A CA 1
ATOM 731 C C . LEU A 1 87 ? 0.384 -1.063 22.791 1.00 92.69 87 LEU A C 1
ATOM 733 O O . LEU A 1 87 ? 0.995 -1.180 21.733 1.00 92.69 87 LEU A O 1
ATOM 737 N N . ARG A 1 88 ? 0.350 0.101 23.455 1.00 89.50 88 ARG A N 1
ATOM 738 C CA . ARG A 1 88 ? 1.108 1.283 23.009 1.00 89.50 88 ARG A CA 1
ATOM 739 C C . ARG A 1 88 ? 2.616 1.063 23.096 1.00 89.50 88 ARG A C 1
ATOM 741 O O . ARG A 1 88 ? 3.325 1.475 22.183 1.00 89.50 88 ARG A O 1
ATOM 748 N N . ILE A 1 89 ? 3.096 0.423 24.163 1.00 93.25 89 ILE A N 1
ATOM 749 C CA . ILE A 1 89 ? 4.519 0.095 24.333 1.00 93.25 89 ILE A CA 1
ATOM 750 C C . ILE A 1 89 ? 4.959 -0.910 23.263 1.00 93.25 89 ILE A C 1
ATOM 752 O O . ILE A 1 89 ? 5.967 -0.689 22.598 1.00 93.25 89 ILE A O 1
ATOM 756 N N . GLU A 1 90 ? 4.186 -1.975 23.050 1.00 92.50 90 GLU A N 1
ATOM 757 C CA . GLU A 1 90 ? 4.469 -2.980 22.019 1.00 92.50 90 GLU A CA 1
ATOM 758 C C . GLU A 1 90 ? 4.469 -2.371 20.613 1.00 92.50 90 GLU A C 1
ATOM 760 O O . GLU A 1 90 ? 5.385 -2.628 19.833 1.00 92.50 90 GLU A O 1
ATOM 765 N N . ALA A 1 91 ? 3.490 -1.517 20.298 1.00 86.75 91 ALA A N 1
ATOM 766 C CA . ALA A 1 91 ? 3.429 -0.817 19.018 1.00 86.75 91 ALA A CA 1
ATOM 767 C C . ALA A 1 91 ? 4.630 0.121 18.814 1.00 86.75 91 ALA A C 1
ATOM 769 O O . ALA A 1 91 ? 5.194 0.167 17.720 1.00 86.75 91 ALA A O 1
ATOM 770 N N . ALA A 1 92 ? 5.053 0.838 19.861 1.00 86.75 92 ALA A N 1
ATOM 771 C CA . ALA A 1 92 ? 6.237 1.692 19.809 1.00 86.75 92 ALA A CA 1
ATOM 772 C C . ALA A 1 92 ? 7.517 0.873 19.572 1.00 86.75 92 ALA A C 1
ATOM 774 O O . ALA A 1 92 ? 8.289 1.208 18.677 1.00 86.75 92 ALA A O 1
ATOM 775 N N . ALA A 1 93 ? 7.700 -0.236 20.295 1.00 91.88 93 ALA A N 1
ATOM 776 C CA . ALA A 1 93 ? 8.849 -1.125 20.123 1.00 91.88 93 ALA A CA 1
ATOM 777 C C . ALA A 1 93 ? 8.872 -1.793 18.736 1.00 91.88 93 ALA A C 1
ATOM 779 O O . ALA A 1 93 ? 9.932 -1.947 18.128 1.00 91.88 93 ALA A O 1
ATOM 780 N N . ALA A 1 94 ? 7.706 -2.175 18.203 1.00 86.94 94 ALA A N 1
ATOM 781 C CA . ALA A 1 94 ? 7.591 -2.720 16.854 1.00 86.94 94 ALA A CA 1
ATOM 782 C C . ALA A 1 94 ? 7.999 -1.688 15.793 1.00 86.94 94 ALA A C 1
ATOM 784 O O . ALA A 1 94 ? 8.756 -2.019 14.879 1.00 86.94 94 ALA A O 1
ATOM 785 N N . LYS A 1 95 ? 7.551 -0.436 15.949 1.00 84.62 95 LYS A N 1
ATOM 786 C CA . LYS A 1 95 ? 7.918 0.671 15.061 1.00 84.62 95 LYS A CA 1
ATOM 787 C C . LYS A 1 95 ? 9.418 0.967 15.113 1.00 84.62 95 LYS A C 1
ATOM 789 O O . LYS A 1 95 ? 10.051 1.047 14.066 1.00 84.62 95 LYS A O 1
ATOM 794 N N . GLU A 1 96 ? 9.998 1.059 16.308 1.00 88.88 96 GLU A N 1
ATOM 795 C CA . GLU A 1 96 ? 11.439 1.275 16.491 1.00 88.88 96 GLU A CA 1
ATOM 796 C C . GLU A 1 96 ? 12.262 0.156 15.838 1.00 88.88 96 GLU A C 1
ATOM 798 O O . GLU A 1 96 ? 13.233 0.411 15.126 1.00 88.88 96 GLU A O 1
ATOM 803 N N . LYS A 1 97 ? 11.837 -1.102 16.001 1.00 88.75 97 LYS A N 1
ATOM 804 C CA . LYS A 1 97 ? 12.479 -2.245 15.346 1.00 88.75 97 LYS A CA 1
ATOM 805 C C . LYS A 1 97 ? 12.404 -2.155 13.820 1.00 88.75 97 LYS A C 1
ATOM 807 O O . LYS A 1 97 ? 13.370 -2.513 13.143 1.00 88.75 97 LYS A O 1
ATOM 812 N N . GLU A 1 98 ? 11.277 -1.717 13.268 1.00 83.81 98 GLU A N 1
ATOM 813 C CA . GLU A 1 98 ? 11.120 -1.528 11.825 1.00 83.81 98 GLU A CA 1
ATOM 814 C C . GLU A 1 98 ? 12.034 -0.410 11.306 1.00 83.81 98 GLU A C 1
ATOM 816 O O . GLU A 1 98 ? 12.744 -0.603 10.317 1.00 83.81 98 GLU A O 1
ATOM 821 N N . GLU A 1 99 ? 12.072 0.730 11.999 1.00 83.75 99 GLU A N 1
ATOM 822 C CA . GLU A 1 99 ? 12.961 1.852 11.688 1.00 83.75 99 GLU A CA 1
ATOM 823 C C . GLU A 1 99 ? 14.433 1.425 11.738 1.00 83.75 99 GLU A C 1
ATOM 825 O O . GLU A 1 99 ? 15.182 1.692 10.797 1.00 83.75 99 GLU A O 1
ATOM 830 N N . TRP A 1 100 ? 14.830 0.672 12.767 1.00 87.81 100 TRP A N 1
ATOM 831 C CA . TRP A 1 100 ? 16.177 0.117 12.883 1.00 87.81 100 TRP A CA 1
ATOM 832 C C . TRP A 1 100 ? 16.511 -0.863 11.754 1.00 87.81 100 TRP A C 1
ATOM 834 O O . TRP A 1 100 ? 17.590 -0.803 11.167 1.00 87.81 100 TRP A O 1
ATOM 844 N N . THR A 1 101 ? 15.571 -1.741 11.397 1.00 86.06 101 THR A N 1
ATOM 845 C CA . THR A 1 101 ? 15.751 -2.694 10.290 1.00 86.06 101 THR A CA 1
ATOM 846 C C . THR A 1 101 ? 15.942 -1.959 8.965 1.00 86.06 101 THR A C 1
ATOM 848 O O . THR A 1 101 ? 16.817 -2.315 8.180 1.00 86.06 101 THR A O 1
ATOM 851 N N . ARG A 1 102 ? 15.158 -0.904 8.727 1.00 80.94 102 ARG A N 1
ATOM 852 C CA . ARG A 1 102 ? 15.268 -0.060 7.533 1.00 80.94 102 ARG A CA 1
ATOM 853 C C . ARG A 1 102 ? 16.593 0.700 7.496 1.00 80.94 102 ARG A C 1
ATOM 855 O O . ARG A 1 102 ? 17.223 0.742 6.443 1.00 80.94 102 ARG A O 1
ATOM 862 N N . TYR A 1 103 ? 17.028 1.239 8.635 1.00 81.44 103 TYR A N 1
ATOM 863 C CA . TYR A 1 103 ? 18.326 1.899 8.770 1.00 81.44 103 TYR A CA 1
ATOM 864 C C . TYR A 1 103 ? 19.479 0.947 8.421 1.00 81.44 103 TYR A C 1
ATOM 866 O O . TYR A 1 103 ? 20.337 1.290 7.612 1.00 81.44 103 TYR A O 1
ATOM 874 N N . LEU A 1 104 ? 19.457 -0.281 8.952 1.00 84.81 104 LEU A N 1
ATOM 875 C CA . LEU A 1 104 ? 20.467 -1.301 8.653 1.00 84.81 104 LEU A CA 1
ATOM 876 C C . LEU A 1 104 ? 20.415 -1.819 7.212 1.00 84.81 104 LEU A C 1
ATOM 878 O O . LEU A 1 104 ? 21.440 -2.236 6.677 1.00 84.81 104 LEU A O 1
ATOM 882 N N . ALA A 1 105 ? 19.239 -1.813 6.583 1.00 79.75 105 ALA A N 1
ATOM 883 C CA . ALA A 1 105 ? 19.076 -2.277 5.211 1.00 79.75 105 ALA A CA 1
ATOM 884 C C . ALA A 1 105 ? 19.722 -1.341 4.173 1.00 79.75 105 ALA A C 1
ATOM 886 O O . ALA A 1 105 ? 19.818 -1.738 3.01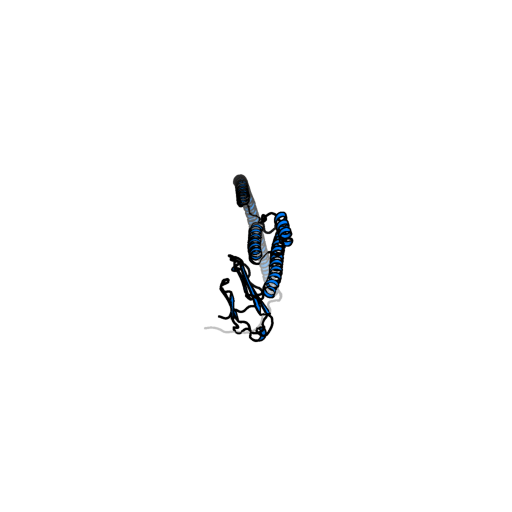3 1.00 79.75 105 ALA A O 1
ATOM 887 N N . CYS A 1 106 ? 20.134 -0.120 4.557 1.00 70.88 106 CYS A N 1
ATOM 888 C CA . CYS A 1 106 ? 20.668 0.904 3.649 1.00 70.88 106 CYS A CA 1
ATOM 889 C C . CYS A 1 106 ? 19.815 1.054 2.374 1.00 70.88 106 CYS A C 1
ATOM 891 O O . CYS A 1 106 ? 20.335 1.159 1.264 1.00 70.88 106 CYS A O 1
ATOM 893 N N . SER A 1 107 ? 18.489 0.986 2.522 1.00 75.00 107 SER A N 1
ATOM 894 C CA . SER A 1 107 ? 17.580 1.045 1.381 1.00 75.00 107 SER A CA 1
ATOM 895 C C . SER A 1 107 ? 17.485 2.475 0.859 1.00 75.00 107 SER A C 1
ATOM 897 O O . SER A 1 107 ? 17.217 3.397 1.623 1.00 75.00 107 SER A O 1
ATOM 899 N N . ASN A 1 108 ? 17.636 2.650 -0.454 1.00 80.81 108 ASN A N 1
ATOM 900 C CA . ASN A 1 108 ? 17.420 3.935 -1.128 1.00 80.81 108 ASN A CA 1
ATOM 901 C C . ASN A 1 108 ? 15.925 4.242 -1.362 1.00 80.81 108 ASN A C 1
ATOM 903 O O . ASN A 1 108 ? 15.592 5.225 -2.022 1.00 80.81 108 ASN A O 1
ATOM 907 N N . LEU A 1 109 ? 15.019 3.381 -0.884 1.00 91.00 109 LEU A N 1
ATOM 908 C CA . LEU A 1 109 ? 13.579 3.532 -1.079 1.00 91.00 109 LEU A CA 1
ATOM 909 C C . LEU A 1 109 ? 12.962 4.412 0.020 1.00 91.00 109 LEU A C 1
ATOM 911 O O . LEU A 1 109 ? 13.360 4.301 1.181 1.00 91.00 109 LEU A O 1
ATOM 915 N N . PRO A 1 110 ? 11.972 5.258 -0.317 1.00 93.25 110 PRO A N 1
ATOM 916 C CA . PRO A 1 110 ? 11.334 6.147 0.647 1.00 93.25 110 PRO A CA 1
ATOM 917 C C . PRO A 1 110 ? 10.555 5.371 1.712 1.00 93.25 110 PRO A C 1
ATOM 919 O O . PRO A 1 110 ? 9.965 4.322 1.435 1.00 93.25 110 PRO A O 1
ATOM 922 N N . ASN A 1 111 ? 10.479 5.922 2.924 1.00 91.00 111 ASN A N 1
ATOM 923 C CA . ASN A 1 111 ? 9.606 5.389 3.961 1.00 91.00 111 ASN A CA 1
ATOM 924 C C . ASN A 1 111 ? 8.121 5.528 3.545 1.00 91.00 111 ASN A C 1
ATOM 926 O O . ASN A 1 111 ? 7.662 6.649 3.302 1.00 91.00 111 ASN A O 1
ATOM 930 N N . PRO A 1 112 ? 7.331 4.433 3.513 1.00 91.44 112 PRO A N 1
ATOM 931 C CA . PRO A 1 112 ? 5.929 4.481 3.096 1.00 91.44 112 PRO A CA 1
ATOM 932 C C . PRO A 1 112 ? 5.034 5.331 4.009 1.00 91.44 112 PRO A C 1
ATOM 934 O O . PRO A 1 112 ? 3.993 5.797 3.552 1.00 91.44 112 PRO A O 1
ATOM 937 N N . SER A 1 113 ? 5.430 5.585 5.265 1.00 89.75 113 SER A N 1
ATOM 938 C CA . SER A 1 113 ? 4.694 6.484 6.163 1.00 89.75 113 SER A CA 1
ATOM 939 C C . SER A 1 113 ? 5.025 7.969 5.960 1.00 89.75 113 SER A C 1
ATOM 941 O O . SER A 1 113 ? 4.371 8.830 6.546 1.00 89.75 113 SER A O 1
ATOM 943 N N . SER A 1 114 ? 6.055 8.290 5.172 1.00 92.19 114 SER A N 1
ATOM 944 C CA . SER A 1 114 ? 6.588 9.643 4.995 1.00 92.19 114 SER A CA 1
ATOM 945 C C . SER A 1 114 ? 6.262 10.174 3.601 1.00 92.19 114 SER A C 1
ATOM 947 O O . SER A 1 114 ? 6.988 9.957 2.631 1.00 92.19 114 SER A O 1
ATOM 949 N N . LEU A 1 115 ? 5.166 10.930 3.486 1.00 93.38 115 LEU A N 1
ATOM 950 C CA . LEU A 1 115 ? 4.771 11.542 2.210 1.00 93.38 115 LEU A CA 1
ATOM 951 C C . LEU A 1 115 ? 5.849 12.497 1.661 1.00 93.38 115 LEU A C 1
ATOM 953 O O . LEU A 1 115 ? 5.995 12.635 0.448 1.00 93.38 115 LEU A O 1
ATOM 957 N N . ALA A 1 116 ? 6.617 13.140 2.544 1.00 95.31 116 ALA A N 1
ATOM 958 C CA . ALA A 1 116 ? 7.728 14.005 2.160 1.00 95.31 116 ALA A CA 1
ATOM 959 C C . ALA A 1 116 ? 8.839 13.219 1.445 1.00 95.31 116 ALA A C 1
ATOM 961 O O . ALA A 1 116 ? 9.270 13.628 0.369 1.00 95.31 116 ALA A O 1
ATOM 962 N N . GLU A 1 117 ? 9.244 12.068 1.989 1.00 94.81 117 GLU A N 1
ATOM 963 C CA . GLU A 1 117 ? 10.240 11.197 1.352 1.00 94.81 117 GLU A CA 1
ATOM 964 C C . GLU A 1 117 ? 9.728 10.617 0.035 1.00 94.81 117 GLU A C 1
ATOM 966 O O . GLU A 1 117 ? 10.465 10.601 -0.946 1.00 94.81 117 GLU A O 1
ATOM 971 N N . ILE A 1 118 ? 8.457 10.208 -0.029 1.00 96.19 118 ILE A N 1
ATOM 972 C CA . ILE A 1 118 ? 7.844 9.713 -1.273 1.00 96.19 118 ILE A CA 1
ATOM 973 C C . ILE A 1 118 ? 7.872 10.797 -2.359 1.00 96.19 118 ILE A C 1
ATOM 975 O O . ILE A 1 118 ? 8.199 10.524 -3.515 1.00 96.19 118 ILE A O 1
ATOM 979 N N . ASN A 1 119 ? 7.550 12.042 -2.001 1.00 96.25 119 ASN A N 1
ATOM 980 C CA . ASN A 1 119 ? 7.611 13.165 -2.932 1.00 96.25 119 ASN A CA 1
ATOM 981 C C . ASN A 1 119 ? 9.045 13.480 -3.367 1.00 96.25 119 ASN A C 1
ATOM 983 O O . ASN A 1 119 ? 9.262 13.743 -4.547 1.00 96.25 119 ASN A O 1
ATOM 987 N N . ALA A 1 120 ? 10.011 13.431 -2.448 1.00 96.19 120 ALA A N 1
ATOM 988 C CA . ALA A 1 120 ? 11.422 13.615 -2.772 1.00 96.19 120 ALA A CA 1
ATOM 989 C C . ALA A 1 120 ? 11.920 12.521 -3.728 1.00 96.19 120 ALA A C 1
ATOM 991 O O . ALA A 1 120 ? 12.524 12.838 -4.749 1.00 96.19 120 ALA A O 1
ATOM 992 N N . TYR A 1 121 ? 11.586 11.256 -3.455 1.00 95.81 121 TYR A N 1
ATOM 993 C CA . TYR A 1 121 ? 11.867 10.124 -4.338 1.00 95.81 121 TYR A CA 1
ATOM 994 C C . TYR A 1 121 ? 11.295 10.343 -5.744 1.00 95.81 121 TYR A C 1
ATOM 996 O O . TYR A 1 121 ? 12.015 10.202 -6.729 1.00 95.81 121 TYR A O 1
ATOM 1004 N N . LEU A 1 122 ? 10.025 10.753 -5.849 1.00 95.69 122 LEU A N 1
ATOM 1005 C CA . LEU A 1 122 ? 9.385 11.049 -7.134 1.00 95.69 122 LEU A CA 1
ATOM 1006 C C . LEU A 1 122 ? 10.098 12.164 -7.906 1.00 95.69 122 LEU A C 1
ATOM 1008 O O . LEU A 1 122 ? 10.279 12.039 -9.115 1.00 95.69 122 LEU A O 1
ATOM 1012 N N . SER A 1 123 ? 10.483 13.250 -7.233 1.00 96.19 123 SER A N 1
ATOM 1013 C CA . SER A 1 123 ? 11.195 14.362 -7.872 1.00 96.19 123 SER A CA 1
ATOM 1014 C C . SER A 1 123 ? 12.581 13.938 -8.358 1.00 96.19 123 SER A C 1
ATOM 1016 O O . SER A 1 123 ? 12.906 14.158 -9.521 1.00 96.19 123 SER A O 1
ATOM 1018 N N . LEU A 1 124 ? 13.352 13.252 -7.509 1.00 95.00 124 LEU A N 1
ATOM 1019 C CA . LEU A 1 124 ? 14.683 12.747 -7.856 1.00 95.00 124 LEU A CA 1
ATOM 1020 C C . LEU A 1 124 ? 14.624 11.753 -9.019 1.00 95.00 124 LEU A C 1
ATOM 1022 O O . LEU A 1 124 ? 15.410 11.846 -9.959 1.00 95.00 124 LEU A O 1
ATOM 1026 N N . TRP A 1 125 ? 13.666 10.823 -8.997 1.00 94.88 125 TRP A N 1
ATOM 1027 C CA . TRP A 1 125 ? 13.521 9.857 -10.081 1.00 94.88 125 TRP A CA 1
ATOM 1028 C C . TRP A 1 125 ? 13.064 10.526 -11.376 1.00 94.88 125 TRP A C 1
ATOM 1030 O O . TRP A 1 125 ? 13.544 10.178 -12.453 1.00 94.88 125 TRP A O 1
ATOM 1040 N N . LYS A 1 126 ? 12.204 11.544 -11.300 1.00 94.81 126 LYS A N 1
ATOM 1041 C CA . LYS A 1 126 ? 11.813 12.319 -12.479 1.00 94.81 126 LYS A CA 1
ATOM 1042 C C . LYS A 1 126 ? 13.012 13.009 -13.131 1.00 94.81 126 LYS A C 1
ATOM 1044 O O . LYS A 1 126 ? 13.145 12.931 -14.349 1.00 94.81 126 LYS A O 1
ATOM 1049 N N . GLU A 1 127 ? 13.877 13.624 -12.330 1.00 93.44 127 GLU A N 1
ATOM 1050 C CA . GLU A 1 127 ? 15.077 14.341 -12.786 1.00 93.44 127 GLU A CA 1
ATOM 1051 C C . GLU A 1 127 ? 16.221 13.419 -13.232 1.00 93.44 127 GLU A C 1
ATOM 1053 O O . GLU A 1 127 ? 17.131 13.870 -13.928 1.00 93.44 127 GLU A O 1
ATOM 1058 N N . SER A 1 128 ? 16.182 12.134 -12.868 1.00 90.06 128 SER A N 1
ATOM 1059 C CA . SER A 1 128 ? 17.174 11.159 -13.328 1.00 90.06 128 SER A CA 1
ATOM 1060 C C . SER A 1 128 ? 17.206 11.072 -14.860 1.00 90.06 128 SER A C 1
ATOM 1062 O O . SER A 1 128 ? 16.166 11.112 -15.523 1.00 90.06 128 SER A O 1
ATOM 1064 N N . ALA A 1 129 ? 18.404 10.962 -15.433 1.00 82.81 129 ALA A N 1
ATOM 1065 C CA . ALA A 1 129 ? 18.576 10.864 -16.878 1.00 82.81 129 ALA A CA 1
ATOM 1066 C C . ALA A 1 129 ? 18.014 9.543 -17.434 1.00 82.81 129 ALA A C 1
ATOM 1068 O O . ALA A 1 129 ? 17.899 8.549 -16.717 1.00 82.81 129 ALA A O 1
ATOM 1069 N N . ALA A 1 130 ? 17.711 9.521 -18.735 1.00 69.56 130 ALA A N 1
ATOM 1070 C CA . ALA A 1 130 ? 17.370 8.296 -19.452 1.00 69.56 130 ALA A CA 1
ATOM 1071 C C . ALA A 1 130 ? 18.553 7.315 -19.450 1.00 69.56 130 ALA A C 1
ATOM 1073 O O . ALA A 1 130 ? 19.460 7.393 -20.293 1.00 69.56 130 ALA A O 1
ATOM 1074 N N . ASN A 1 131 ? 18.529 6.387 -18.498 1.00 78.75 131 ASN A N 1
ATOM 1075 C CA . ASN A 1 131 ? 19.504 5.313 -18.384 1.00 78.75 131 ASN A CA 1
ATOM 1076 C C . ASN A 1 131 ? 19.272 4.241 -19.462 1.00 78.75 131 ASN A C 1
ATOM 1078 O O . ASN A 1 131 ? 18.352 4.324 -20.281 1.00 78.75 131 ASN A O 1
ATOM 1082 N N . ASP A 1 132 ? 20.166 3.263 -19.532 1.00 88.25 132 ASP A N 1
ATOM 1083 C CA . ASP A 1 132 ? 19.990 2.103 -20.399 1.00 88.25 132 ASP A CA 1
ATOM 1084 C C . ASP A 1 132 ? 18.759 1.269 -19.989 1.00 88.25 132 ASP A C 1
ATOM 1086 O O . ASP A 1 132 ? 18.213 1.390 -18.887 1.00 88.25 132 ASP A O 1
ATOM 1090 N N . MET A 1 133 ? 18.326 0.394 -20.898 1.00 90.25 133 MET A N 1
ATOM 1091 C CA . MET A 1 133 ? 17.130 -0.432 -20.727 1.00 90.25 133 MET A CA 1
ATOM 1092 C C . MET A 1 133 ? 17.146 -1.270 -19.437 1.00 90.25 133 MET A C 1
ATOM 1094 O O . MET A 1 133 ? 16.087 -1.459 -18.839 1.00 90.25 133 MET A O 1
ATOM 1098 N N . HIS A 1 134 ? 18.303 -1.781 -19.002 1.00 91.50 134 HIS A N 1
ATOM 1099 C CA . HIS A 1 134 ? 18.377 -2.614 -17.802 1.00 91.50 134 HIS A CA 1
ATOM 1100 C C . HIS A 1 134 ? 18.121 -1.781 -16.550 1.00 91.50 134 HIS A C 1
ATOM 1102 O O . HIS A 1 134 ? 17.220 -2.096 -15.770 1.00 91.50 134 HIS A O 1
ATOM 1108 N N . THR A 1 135 ? 18.842 -0.668 -16.426 1.00 92.38 135 THR A N 1
ATOM 1109 C CA . THR A 1 135 ? 18.723 0.256 -15.296 1.00 92.38 135 THR A CA 1
ATOM 1110 C C . THR A 1 135 ? 17.294 0.779 -15.142 1.00 92.38 135 THR A C 1
ATOM 1112 O O . THR A 1 135 ? 16.724 0.712 -14.055 1.00 92.38 135 THR A O 1
ATOM 1115 N N . VAL A 1 136 ? 16.650 1.214 -16.233 1.00 93.56 136 VAL A N 1
ATOM 1116 C CA . VAL A 1 136 ? 15.270 1.735 -16.170 1.00 93.56 136 VAL A CA 1
ATOM 1117 C C . VAL A 1 136 ? 14.278 0.667 -15.701 1.00 93.56 136 VAL A C 1
ATOM 1119 O O . VAL A 1 136 ? 13.358 0.966 -14.938 1.00 93.56 136 VAL A O 1
ATOM 1122 N N . ILE A 1 137 ? 14.437 -0.589 -16.124 1.00 92.75 137 ILE A N 1
ATOM 1123 C CA . ILE A 1 137 ? 13.529 -1.665 -15.708 1.00 92.75 137 ILE A CA 1
ATOM 1124 C C . ILE A 1 137 ? 13.763 -2.074 -14.244 1.00 92.75 137 ILE A C 1
ATOM 1126 O O . ILE A 1 137 ? 12.794 -2.381 -13.545 1.00 92.75 137 ILE A O 1
ATOM 1130 N N . GLU A 1 138 ? 14.994 -2.006 -13.737 1.00 91.75 138 GLU A N 1
ATOM 1131 C CA . GLU A 1 138 ? 15.279 -2.163 -12.303 1.00 91.75 138 GLU A CA 1
ATOM 1132 C C . GLU A 1 138 ? 14.700 -1.019 -11.460 1.00 91.75 138 GLU A C 1
ATOM 1134 O O . GLU A 1 138 ? 14.084 -1.261 -10.420 1.00 91.75 138 GLU A O 1
ATOM 1139 N N . GLU A 1 139 ? 14.813 0.226 -11.917 1.00 92.62 139 GLU A N 1
ATOM 1140 C CA . GLU A 1 139 ? 14.172 1.373 -11.265 1.00 92.62 139 GLU A CA 1
ATOM 1141 C C . GLU A 1 139 ? 12.642 1.223 -11.251 1.00 92.62 139 GLU A C 1
ATOM 1143 O O . GLU A 1 139 ? 11.997 1.461 -10.229 1.00 92.62 139 GLU A O 1
ATOM 1148 N N . CYS A 1 140 ? 12.043 0.738 -12.345 1.00 92.62 140 CYS A N 1
ATOM 1149 C CA . CYS A 1 140 ? 10.612 0.430 -12.389 1.00 92.62 140 CYS A CA 1
ATOM 1150 C C . CYS A 1 140 ? 10.236 -0.660 -11.372 1.00 92.62 140 CYS A C 1
ATOM 1152 O O . CYS A 1 140 ? 9.208 -0.551 -10.705 1.00 92.62 140 CYS A O 1
ATOM 1154 N N . GLN A 1 141 ? 11.061 -1.702 -11.220 1.00 91.38 141 GLN A N 1
ATOM 1155 C CA . GLN A 1 141 ? 10.871 -2.746 -10.205 1.00 91.38 141 GLN A CA 1
ATOM 1156 C C . GLN A 1 141 ? 10.859 -2.143 -8.792 1.00 91.38 141 GLN A C 1
ATOM 1158 O O . GLN A 1 141 ? 9.982 -2.464 -7.985 1.00 91.38 141 GLN A O 1
ATOM 1163 N N . GLN A 1 142 ? 11.795 -1.239 -8.505 1.00 91.62 142 GLN A N 1
ATOM 1164 C CA . GLN A 1 142 ? 11.847 -0.505 -7.242 1.00 91.62 142 GLN A CA 1
ATOM 1165 C C . GLN A 1 142 ? 10.613 0.387 -7.049 1.00 91.62 142 GLN A C 1
ATOM 1167 O O . GLN A 1 142 ? 10.020 0.393 -5.973 1.00 91.62 142 GLN A O 1
ATOM 1172 N N . ALA A 1 143 ? 10.141 1.064 -8.094 1.00 93.00 143 ALA A N 1
ATOM 1173 C CA . ALA A 1 143 ? 8.914 1.851 -8.038 1.00 93.00 143 ALA A CA 1
ATOM 1174 C C . ALA A 1 143 ? 7.679 0.990 -7.696 1.00 93.00 143 ALA A C 1
ATOM 1176 O O . ALA A 1 143 ? 6.819 1.411 -6.916 1.00 93.00 143 ALA A O 1
ATOM 1177 N N . PHE A 1 144 ? 7.597 -0.250 -8.203 1.00 91.31 144 PHE A N 1
ATOM 1178 C CA . PHE A 1 144 ? 6.553 -1.200 -7.793 1.00 91.31 144 PHE A CA 1
ATOM 1179 C C . PHE A 1 144 ? 6.660 -1.613 -6.327 1.00 91.31 144 PHE A C 1
ATOM 1181 O O . PHE A 1 144 ? 5.628 -1.726 -5.661 1.00 91.31 144 PHE A O 1
ATOM 1188 N N . GLN A 1 145 ? 7.878 -1.818 -5.823 1.00 90.69 145 GLN A N 1
ATOM 1189 C CA . GLN A 1 145 ? 8.122 -2.075 -4.405 1.00 90.69 145 GLN A CA 1
ATOM 1190 C C . GLN A 1 145 ? 7.597 -0.906 -3.555 1.00 90.69 145 GLN A C 1
ATOM 1192 O O . GLN A 1 145 ? 6.791 -1.131 -2.657 1.00 90.69 145 GLN A O 1
ATOM 1197 N N . VAL A 1 146 ? 7.939 0.337 -3.908 1.00 93.69 146 VAL A N 1
ATOM 1198 C CA . VAL A 1 146 ? 7.464 1.540 -3.202 1.00 93.69 146 VAL A CA 1
ATOM 1199 C C . VAL A 1 146 ? 5.937 1.620 -3.200 1.00 93.69 146 VAL A C 1
ATOM 1201 O O . VAL A 1 146 ? 5.330 1.804 -2.149 1.00 93.69 146 VAL A O 1
ATOM 1204 N N . MET A 1 147 ? 5.280 1.414 -4.346 1.00 93.69 147 MET A N 1
ATOM 1205 C CA . MET A 1 147 ? 3.811 1.400 -4.401 1.00 93.69 147 MET A CA 1
ATOM 1206 C C . MET A 1 147 ? 3.192 0.311 -3.519 1.00 93.69 147 MET A C 1
ATOM 1208 O O . MET A 1 147 ? 2.134 0.525 -2.926 1.00 93.69 147 MET A O 1
ATOM 1212 N N . ARG A 1 148 ? 3.816 -0.871 -3.445 1.00 91.50 148 ARG A N 1
ATOM 1213 C CA . ARG A 1 148 ? 3.352 -1.960 -2.578 1.00 91.50 148 ARG A CA 1
ATOM 1214 C C . ARG A 1 148 ? 3.474 -1.578 -1.108 1.00 91.50 148 ARG A C 1
ATOM 1216 O O . ARG A 1 148 ? 2.538 -1.828 -0.352 1.00 91.50 148 ARG A O 1
ATOM 1223 N N . ASP A 1 149 ? 4.587 -0.967 -0.731 1.00 91.44 149 ASP A N 1
ATOM 1224 C CA . ASP A 1 149 ? 4.867 -0.592 0.649 1.00 91.44 149 ASP A CA 1
ATOM 1225 C C . ASP A 1 149 ? 3.936 0.551 1.098 1.00 91.44 149 ASP A C 1
ATOM 1227 O O . ASP A 1 149 ? 3.354 0.471 2.180 1.00 91.44 149 ASP A O 1
ATOM 1231 N N . ILE A 1 150 ? 3.666 1.538 0.228 1.00 93.19 150 ILE A N 1
ATOM 1232 C CA . ILE A 1 150 ? 2.657 2.587 0.475 1.00 93.19 150 ILE A CA 1
ATOM 1233 C C . ILE A 1 150 ? 1.274 1.964 0.693 1.00 93.19 150 ILE A C 1
ATOM 1235 O O . ILE A 1 150 ? 0.589 2.309 1.648 1.00 93.19 150 ILE A O 1
ATOM 1239 N N . ARG A 1 151 ? 0.857 1.011 -0.149 1.00 91.88 151 ARG A N 1
ATOM 1240 C CA . ARG A 1 151 ? -0.434 0.318 0.024 1.00 91.88 151 ARG A CA 1
ATOM 1241 C C . ARG A 1 151 ? -0.513 -0.470 1.319 1.00 91.88 151 ARG A C 1
ATOM 1243 O O . ARG A 1 151 ? -1.566 -0.491 1.946 1.00 91.88 151 ARG A O 1
ATOM 1250 N N . GLY A 1 152 ? 0.578 -1.132 1.699 1.00 89.62 152 GLY A N 1
ATOM 1251 C CA . GLY A 1 152 ? 0.673 -1.830 2.977 1.00 89.62 152 GLY A CA 1
ATOM 1252 C C . GLY A 1 152 ? 0.469 -0.872 4.149 1.00 89.62 152 GLY A C 1
ATOM 1253 O O . GLY A 1 152 ? -0.308 -1.170 5.052 1.00 89.62 152 GLY A O 1
ATOM 1254 N N . TYR A 1 153 ? 1.092 0.307 4.085 1.00 89.44 153 TYR A N 1
ATOM 1255 C CA . TYR A 1 153 ? 0.907 1.362 5.075 1.00 89.44 153 TYR A CA 1
ATOM 1256 C C . TYR A 1 153 ? -0.526 1.909 5.087 1.00 89.44 153 TYR A C 1
ATOM 1258 O O . TYR A 1 153 ? -1.149 1.939 6.144 1.00 89.44 153 TYR A O 1
ATOM 1266 N N . VAL A 1 154 ? -1.096 2.264 3.933 1.00 90.25 154 VAL A N 1
ATOM 1267 C CA . VAL A 1 154 ? -2.483 2.755 3.832 1.00 90.25 154 VAL A CA 1
ATOM 1268 C C . VAL A 1 154 ? -3.481 1.742 4.393 1.00 90.25 154 VAL A C 1
ATOM 1270 O O . VAL A 1 154 ? -4.375 2.126 5.137 1.00 90.25 154 VAL A O 1
ATOM 1273 N N . ALA A 1 155 ? -3.298 0.448 4.120 1.00 88.31 155 ALA A N 1
ATOM 1274 C CA . ALA A 1 155 ? -4.147 -0.610 4.668 1.00 88.31 155 ALA A CA 1
ATOM 1275 C C . ALA A 1 155 ? -4.043 -0.758 6.199 1.00 88.31 155 ALA A C 1
ATOM 1277 O O . ALA A 1 155 ? -4.916 -1.366 6.811 1.00 88.31 155 ALA A O 1
ATOM 1278 N N . SER A 1 156 ? -2.981 -0.229 6.814 1.00 85.19 156 SER A N 1
ATOM 1279 C CA . SER A 1 156 ? -2.819 -0.193 8.272 1.00 85.19 156 SER A CA 1
ATOM 1280 C C . SER A 1 156 ? -3.443 1.047 8.926 1.00 85.19 156 SER A C 1
ATOM 1282 O O . SER A 1 156 ? -3.563 1.093 10.151 1.00 85.19 156 SER A O 1
ATOM 1284 N N . LEU A 1 157 ? -3.836 2.053 8.134 1.00 85.31 157 LEU A N 1
ATOM 1285 C CA . LEU A 1 157 ? -4.462 3.271 8.642 1.00 85.31 157 LEU A CA 1
ATOM 1286 C C . LEU A 1 157 ? -5.949 3.046 8.968 1.00 85.31 157 LEU A C 1
ATOM 1288 O O . LEU A 1 157 ? -6.618 2.260 8.297 1.00 85.31 157 LEU A O 1
ATOM 1292 N N . PRO A 1 158 ? -6.507 3.766 9.959 1.00 82.81 158 PRO A N 1
ATOM 1293 C CA . PRO A 1 158 ? -7.950 3.795 10.184 1.00 82.81 158 PRO A CA 1
ATOM 1294 C C . PRO A 1 158 ? -8.699 4.318 8.949 1.00 82.81 158 PRO A C 1
ATOM 1296 O O . PRO A 1 158 ? -8.235 5.255 8.302 1.00 82.81 158 PRO A O 1
ATOM 1299 N N . GLU A 1 159 ? -9.895 3.790 8.670 1.00 69.12 159 GLU A N 1
ATOM 1300 C CA . GLU A 1 159 ? -10.707 4.155 7.489 1.00 69.12 159 GLU A CA 1
ATOM 1301 C C . GLU A 1 159 ? -11.039 5.659 7.391 1.00 69.12 159 GLU A C 1
ATOM 1303 O O . GLU A 1 159 ? -11.328 6.168 6.313 1.00 69.12 159 GLU A O 1
ATOM 1308 N N . THR A 1 160 ? -10.972 6.396 8.503 1.00 70.88 160 THR A N 1
ATOM 1309 C CA . THR A 1 160 ? -11.258 7.838 8.584 1.00 70.88 160 THR A CA 1
ATOM 1310 C C . THR A 1 160 ? -10.026 8.729 8.411 1.00 70.88 160 THR A C 1
ATOM 1312 O O . THR A 1 160 ? -10.107 9.943 8.615 1.00 70.88 160 THR A O 1
ATOM 1315 N N . HIS A 1 161 ? -8.867 8.160 8.074 1.00 76.00 161 HIS A N 1
ATOM 1316 C CA . HIS A 1 161 ? -7.633 8.928 7.990 1.00 76.00 161 HIS A CA 1
ATOM 1317 C C . HIS A 1 161 ? -7.647 9.863 6.768 1.00 76.00 161 HIS A C 1
ATOM 1319 O O . HIS A 1 161 ? -7.639 9.427 5.619 1.00 76.00 161 HIS A O 1
ATOM 1325 N N . SER A 1 162 ? -7.615 11.175 7.008 1.00 79.88 162 SER A N 1
ATOM 1326 C CA . SER A 1 162 ? -7.773 12.214 5.975 1.00 79.88 162 SER A CA 1
ATOM 1327 C C . SER A 1 162 ? -6.668 12.252 4.912 1.00 79.88 162 SER A C 1
ATOM 1329 O O . SER A 1 162 ? -6.801 12.952 3.912 1.00 79.88 162 SER A O 1
ATOM 1331 N N . SER A 1 163 ? -5.566 11.527 5.113 1.00 82.88 163 SER A N 1
ATOM 1332 C CA . SER A 1 163 ? -4.432 11.502 4.184 1.00 82.88 163 SER A CA 1
ATOM 1333 C C . SER A 1 163 ? -4.429 10.329 3.202 1.00 82.88 163 SER A C 1
ATOM 1335 O O . SER A 1 163 ? -3.520 10.271 2.375 1.00 82.88 163 SER A O 1
ATOM 1337 N N . VAL A 1 164 ? -5.405 9.412 3.256 1.00 87.56 164 VAL A N 1
ATOM 1338 C CA . VAL A 1 164 ? -5.472 8.259 2.332 1.00 87.56 164 VAL A CA 1
ATOM 1339 C C . VAL A 1 164 ? -5.439 8.725 0.872 1.00 87.56 164 VAL A C 1
ATOM 1341 O O . VAL A 1 164 ? -4.636 8.223 0.085 1.00 87.56 164 VAL A O 1
ATOM 1344 N N . ASP A 1 165 ? -6.195 9.775 0.542 1.00 90.44 165 ASP A N 1
ATOM 1345 C CA . ASP A 1 165 ? -6.228 10.362 -0.804 1.00 90.44 165 ASP A CA 1
ATOM 1346 C C . ASP A 1 165 ? -4.855 10.871 -1.273 1.00 90.44 165 ASP A C 1
ATOM 1348 O O . ASP A 1 165 ? -4.514 10.775 -2.454 1.00 90.44 165 ASP A O 1
ATOM 1352 N N . LEU A 1 166 ? -4.029 11.388 -0.355 1.00 92.94 166 LEU A N 1
ATOM 1353 C CA . LEU A 1 166 ? -2.685 11.875 -0.679 1.00 92.94 166 LEU A CA 1
ATOM 1354 C C . LEU A 1 166 ? -1.748 10.722 -1.057 1.00 92.94 166 LEU A C 1
ATOM 1356 O O . LEU A 1 166 ? -0.956 10.853 -1.993 1.00 92.94 166 LEU A O 1
ATOM 1360 N N . PHE A 1 167 ? -1.851 9.587 -0.363 1.00 93.81 167 PHE A N 1
ATOM 1361 C CA . PHE A 1 167 ? -1.064 8.393 -0.672 1.00 93.81 167 PHE A CA 1
ATOM 1362 C C . PHE A 1 167 ? -1.520 7.725 -1.973 1.00 93.81 167 PHE A C 1
ATOM 1364 O O . PHE A 1 167 ? -0.678 7.334 -2.782 1.00 93.81 167 PHE A O 1
ATOM 1371 N N . GLU A 1 168 ? -2.826 7.664 -2.237 1.00 91.62 168 GLU A N 1
ATOM 1372 C CA . GLU A 1 168 ? -3.350 7.162 -3.515 1.00 91.62 168 GLU A CA 1
ATOM 1373 C C . GLU A 1 168 ? -2.948 8.056 -4.699 1.00 91.62 168 GLU A C 1
ATOM 1375 O O . GLU A 1 168 ? -2.589 7.566 -5.780 1.00 91.62 168 GLU A O 1
ATOM 1380 N N . ASN A 1 169 ? -2.906 9.377 -4.494 1.00 94.69 169 ASN A N 1
ATOM 1381 C CA . ASN A 1 169 ? -2.354 10.303 -5.478 1.00 94.69 169 ASN A CA 1
ATOM 1382 C C . ASN A 1 169 ? -0.861 10.027 -5.725 1.00 94.69 169 ASN A C 1
ATOM 1384 O O . ASN A 1 169 ? -0.436 9.927 -6.878 1.00 94.69 169 ASN A O 1
ATOM 1388 N N . ALA A 1 170 ? -0.069 9.818 -4.669 1.00 95.00 170 ALA A N 1
ATOM 1389 C CA . ALA A 1 170 ? 1.342 9.467 -4.804 1.00 95.00 170 ALA A CA 1
ATOM 1390 C C . ALA A 1 170 ? 1.544 8.159 -5.593 1.00 95.00 170 ALA A C 1
ATOM 1392 O O . ALA A 1 170 ? 2.355 8.129 -6.517 1.00 95.00 170 ALA A O 1
ATOM 1393 N N . ILE A 1 171 ? 0.757 7.111 -5.317 1.00 95.19 171 ILE A N 1
ATOM 1394 C CA . ILE A 1 171 ? 0.772 5.856 -6.091 1.00 95.19 171 ILE A CA 1
ATOM 1395 C C . ILE A 1 171 ? 0.461 6.127 -7.567 1.00 95.19 171 ILE A C 1
ATOM 1397 O O . ILE A 1 171 ? 1.125 5.595 -8.458 1.00 95.19 171 ILE A O 1
ATOM 1401 N N . THR A 1 172 ? -0.542 6.958 -7.844 1.00 95.69 172 THR A N 1
ATOM 1402 C CA . THR A 1 172 ? -0.910 7.331 -9.216 1.00 95.69 172 THR A CA 1
ATOM 1403 C C . THR A 1 172 ? 0.242 8.044 -9.923 1.00 95.69 172 THR A C 1
ATOM 1405 O O . THR A 1 172 ? 0.586 7.679 -11.045 1.00 95.69 172 THR A O 1
ATOM 1408 N N . ARG A 1 173 ? 0.913 8.982 -9.247 1.00 97.06 173 ARG A N 1
ATOM 1409 C CA . ARG A 1 173 ? 2.096 9.674 -9.778 1.00 97.06 173 ARG A CA 1
ATOM 1410 C C . ARG A 1 173 ? 3.255 8.719 -10.057 1.00 97.06 173 ARG A C 1
ATOM 1412 O O . ARG A 1 173 ? 3.876 8.845 -11.109 1.00 97.06 173 ARG A O 1
ATOM 1419 N N . ILE A 1 174 ? 3.510 7.744 -9.179 1.00 95.94 174 ILE A N 1
ATOM 1420 C CA . ILE A 1 174 ? 4.540 6.716 -9.410 1.00 95.94 174 ILE A CA 1
ATOM 1421 C C . ILE A 1 174 ? 4.221 5.915 -10.679 1.00 95.94 174 ILE A C 1
ATOM 1423 O O . ILE A 1 174 ? 5.105 5.711 -11.507 1.00 95.94 174 ILE A O 1
ATOM 1427 N N . ARG A 1 175 ? 2.963 5.503 -10.889 1.00 93.56 175 ARG A N 1
ATOM 1428 C CA . ARG A 1 175 ? 2.550 4.766 -12.102 1.00 93.56 175 ARG A CA 1
ATOM 1429 C C . ARG A 1 175 ? 2.733 5.570 -13.380 1.00 93.56 175 ARG A C 1
ATOM 1431 O O . ARG A 1 175 ? 3.201 5.023 -14.381 1.00 93.56 175 ARG A O 1
ATOM 1438 N N . THR A 1 176 ? 2.348 6.843 -13.348 1.00 95.50 176 THR A N 1
ATOM 1439 C CA . THR A 1 176 ? 2.516 7.744 -14.489 1.00 95.50 176 THR A CA 1
ATOM 1440 C C . THR A 1 176 ? 3.994 7.894 -14.817 1.00 95.50 176 THR A C 1
ATOM 1442 O O . THR A 1 176 ? 4.387 7.600 -15.941 1.00 95.50 176 THR A O 1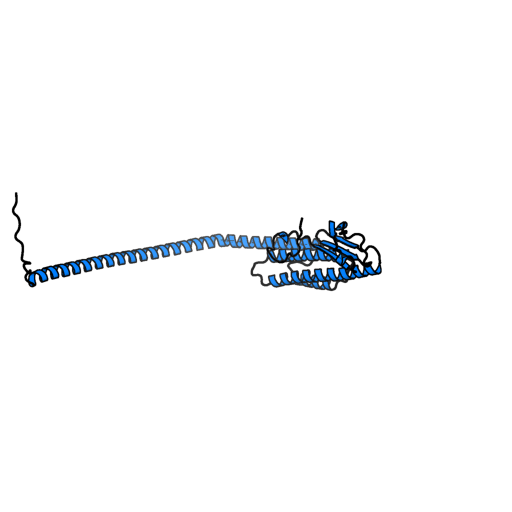
ATOM 1445 N N . LEU A 1 177 ? 4.827 8.206 -13.820 1.00 95.75 177 LEU A N 1
ATOM 1446 C CA . LEU A 1 177 ? 6.268 8.366 -14.015 1.00 95.75 177 LEU A CA 1
ATOM 1447 C C . LEU A 1 177 ? 6.944 7.070 -14.490 1.00 95.75 177 LEU A C 1
ATOM 1449 O O . LEU A 1 177 ? 7.789 7.103 -15.376 1.00 95.75 177 LEU A O 1
ATOM 1453 N N . THR A 1 178 ? 6.517 5.912 -13.978 1.00 93.69 178 THR A N 1
ATOM 1454 C CA . THR A 1 178 ? 6.977 4.596 -14.460 1.00 93.69 178 THR A CA 1
ATOM 1455 C C . THR A 1 178 ? 6.692 4.428 -15.954 1.00 93.69 178 THR A C 1
ATOM 1457 O O . THR A 1 178 ? 7.519 3.914 -16.703 1.00 93.69 178 THR A O 1
ATOM 1460 N N . SER A 1 179 ? 5.514 4.861 -16.408 1.00 92.44 179 SER A N 1
ATOM 1461 C CA . SER A 1 179 ? 5.141 4.778 -17.823 1.00 92.44 179 SER A CA 1
ATOM 1462 C C . SER A 1 179 ? 5.971 5.737 -18.673 1.00 92.44 179 SER A C 1
ATOM 1464 O O . SER A 1 179 ? 6.501 5.309 -19.694 1.00 92.44 179 SER A O 1
ATOM 1466 N N . GLU A 1 180 ? 6.153 6.975 -18.209 1.00 94.19 180 GLU A N 1
ATOM 1467 C CA . GLU A 1 180 ? 6.992 7.990 -18.861 1.00 94.19 180 GLU A CA 1
ATOM 1468 C C . GLU A 1 180 ? 8.440 7.506 -19.019 1.00 94.19 180 GLU A C 1
ATOM 1470 O O . GLU A 1 180 ? 8.984 7.565 -20.119 1.00 94.19 180 GLU A O 1
ATOM 1475 N N . LYS A 1 181 ? 9.040 6.936 -17.966 1.00 94.00 181 LYS A N 1
ATOM 1476 C CA . LYS A 1 181 ? 10.406 6.388 -18.010 1.00 94.00 181 LYS A CA 1
ATOM 1477 C C . LYS A 1 181 ? 10.540 5.229 -18.993 1.00 94.00 181 LYS A C 1
ATOM 1479 O O . LYS A 1 181 ? 11.521 5.149 -19.729 1.00 94.00 181 LYS A O 1
ATOM 1484 N N . ILE A 1 182 ? 9.543 4.344 -19.051 1.00 92.31 182 ILE A N 1
ATOM 1485 C CA . ILE A 1 182 ? 9.529 3.252 -20.032 1.00 92.31 182 ILE A CA 1
ATOM 1486 C C . ILE A 1 182 ? 9.380 3.796 -21.456 1.00 92.31 182 ILE A C 1
ATOM 1488 O O . ILE A 1 182 ? 10.016 3.269 -22.368 1.00 92.31 182 ILE A O 1
ATOM 1492 N N . ASP A 1 183 ? 8.547 4.814 -21.674 1.00 93.25 183 ASP A N 1
ATOM 1493 C CA . ASP A 1 183 ? 8.361 5.438 -22.988 1.00 93.25 183 ASP A CA 1
ATOM 1494 C C . ASP A 1 183 ? 9.641 6.149 -23.459 1.00 93.25 183 ASP A C 1
ATOM 1496 O O . ASP A 1 183 ? 10.069 5.928 -24.593 1.00 93.25 183 ASP A O 1
ATOM 1500 N N . GLU A 1 184 ? 10.299 6.909 -22.581 1.00 93.62 184 GLU A N 1
ATOM 1501 C CA . GLU A 1 184 ? 11.581 7.574 -22.846 1.00 93.62 184 GLU A CA 1
ATOM 1502 C C . GLU A 1 184 ? 12.680 6.561 -23.199 1.00 93.62 184 GLU A C 1
ATOM 1504 O O . GLU A 1 184 ? 13.344 6.682 -24.231 1.00 93.62 184 GLU A O 1
ATOM 1509 N N . MET A 1 185 ? 12.809 5.500 -22.398 1.00 93.88 185 MET A N 1
ATOM 1510 C CA . MET A 1 185 ? 13.744 4.409 -22.670 1.00 93.88 185 MET A CA 1
ATOM 1511 C C . MET A 1 185 ? 13.425 3.697 -23.987 1.00 93.88 185 MET A C 1
ATOM 1513 O O . MET A 1 185 ? 14.331 3.445 -24.776 1.00 93.88 185 MET A O 1
ATOM 1517 N N . THR A 1 186 ? 12.144 3.432 -24.271 1.00 92.56 186 THR A N 1
ATOM 1518 C CA . THR A 1 186 ? 11.726 2.812 -25.539 1.00 92.56 186 THR A CA 1
ATOM 1519 C C . THR A 1 186 ? 12.188 3.660 -26.721 1.00 92.56 186 THR A C 1
ATOM 1521 O O . THR A 1 186 ? 12.759 3.117 -27.662 1.00 92.56 186 THR A O 1
ATOM 1524 N N . ALA A 1 187 ? 11.951 4.975 -26.682 1.00 92.31 187 ALA A N 1
ATOM 1525 C CA . ALA A 1 187 ? 12.344 5.879 -27.758 1.00 92.31 187 ALA A CA 1
ATOM 1526 C C . ALA A 1 187 ? 13.863 5.857 -27.980 1.00 92.31 187 ALA A C 1
ATOM 1528 O O . ALA A 1 187 ? 14.309 5.703 -29.114 1.00 92.31 187 ALA A O 1
ATOM 1529 N N . LYS A 1 188 ? 14.647 5.918 -26.897 1.00 91.69 188 LYS A N 1
ATOM 1530 C CA . LYS A 1 188 ? 16.111 5.829 -26.955 1.00 91.69 188 LYS A CA 1
ATOM 1531 C C . LYS A 1 188 ? 16.584 4.505 -27.565 1.00 91.69 188 LYS A C 1
ATOM 1533 O O . LYS A 1 188 ? 17.387 4.517 -28.491 1.00 91.69 188 LYS A O 1
ATOM 1538 N N . THR A 1 189 ? 16.036 3.375 -27.115 1.00 90.94 189 THR A N 1
ATOM 1539 C CA . THR A 1 189 ? 16.378 2.047 -27.650 1.00 90.94 189 THR A CA 1
ATOM 1540 C C . THR A 1 189 ? 16.022 1.905 -29.131 1.00 90.94 189 THR A C 1
ATOM 1542 O O . THR A 1 189 ? 16.761 1.267 -29.875 1.00 90.94 189 THR A O 1
ATOM 1545 N N . LEU A 1 190 ? 14.912 2.494 -29.589 1.00 90.38 190 LEU A N 1
ATOM 1546 C CA . LEU A 1 190 ? 14.556 2.482 -31.011 1.00 90.38 190 LEU A CA 1
ATOM 1547 C C . LEU A 1 190 ? 15.588 3.236 -31.859 1.00 90.38 190 LEU A C 1
ATOM 1549 O O . LEU A 1 190 ? 16.014 2.705 -32.883 1.00 90.38 190 LEU A O 1
ATOM 1553 N N . THR A 1 191 ? 16.022 4.416 -31.408 1.00 89.75 191 THR A N 1
ATOM 1554 C CA . THR A 1 191 ? 17.077 5.192 -32.077 1.00 89.75 191 THR A CA 1
ATOM 1555 C C . THR A 1 191 ? 18.396 4.420 -32.119 1.00 89.75 191 THR A C 1
ATOM 1557 O O . THR A 1 191 ? 19.014 4.325 -33.173 1.00 89.75 191 THR A O 1
ATOM 1560 N N . GLU A 1 192 ? 18.795 3.790 -31.009 1.00 89.19 192 GLU A N 1
ATOM 1561 C CA . GLU A 1 192 ? 20.020 2.977 -30.938 1.00 89.19 192 GLU A CA 1
ATOM 1562 C C . GLU A 1 192 ? 19.989 1.787 -31.916 1.00 89.19 192 GLU A C 1
ATOM 1564 O O . GLU A 1 192 ? 20.993 1.493 -32.565 1.00 89.19 192 GLU A O 1
ATOM 1569 N N . ILE A 1 193 ? 18.842 1.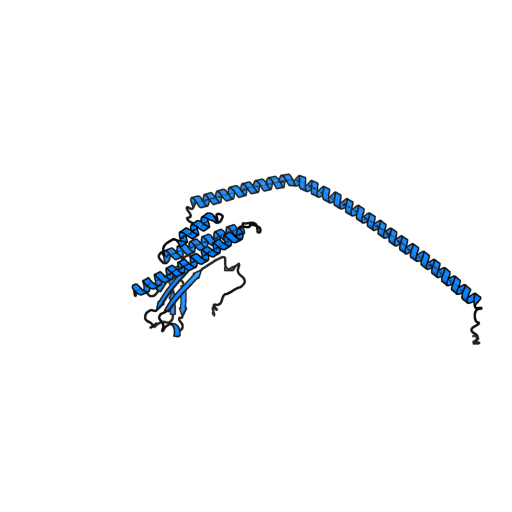106 -32.057 1.00 88.44 193 ILE A N 1
ATOM 1570 C CA . ILE A 1 193 ? 18.674 0.006 -33.025 1.00 88.44 193 ILE A CA 1
ATOM 1571 C C . ILE A 1 193 ? 18.784 0.527 -34.465 1.00 88.44 193 ILE A C 1
ATOM 1573 O O . ILE A 1 193 ? 19.442 -0.101 -35.298 1.00 88.44 193 ILE A O 1
ATOM 1577 N N . GLU A 1 194 ? 18.152 1.665 -34.767 1.00 86.69 194 GLU A N 1
ATOM 1578 C CA . GLU A 1 194 ? 18.201 2.284 -36.095 1.00 86.69 194 GLU A CA 1
ATOM 1579 C C . GLU A 1 194 ? 19.624 2.718 -36.482 1.00 86.69 194 GLU A C 1
ATOM 1581 O O . GLU A 1 194 ? 20.060 2.462 -37.607 1.00 86.69 194 GLU A O 1
ATOM 1586 N N . GLU A 1 195 ? 20.363 3.319 -35.547 1.00 87.38 195 GLU A N 1
ATOM 1587 C CA . GLU A 1 195 ? 21.748 3.755 -35.748 1.00 87.38 195 GLU A CA 1
ATOM 1588 C C . GLU A 1 195 ? 22.712 2.576 -35.904 1.00 87.38 195 GLU A C 1
ATOM 1590 O O . GLU A 1 195 ? 23.565 2.593 -36.797 1.00 87.38 195 GLU A O 1
ATOM 1595 N N . ALA A 1 196 ? 22.561 1.539 -35.074 1.00 84.19 196 ALA A N 1
ATOM 1596 C CA . ALA A 1 196 ? 23.415 0.359 -35.127 1.00 84.19 196 ALA A CA 1
ATOM 1597 C C . ALA A 1 196 ? 23.210 -0.447 -36.420 1.00 84.19 196 ALA A C 1
ATOM 1599 O O . ALA A 1 196 ? 24.160 -1.047 -36.915 1.00 84.19 196 ALA A O 1
ATOM 1600 N N . LYS A 1 197 ? 21.989 -0.466 -36.984 1.00 75.56 197 LYS A N 1
ATOM 1601 C CA . LYS A 1 197 ? 21.595 -1.355 -38.101 1.00 75.56 197 LYS A CA 1
ATOM 1602 C C . LYS A 1 197 ? 21.906 -2.838 -37.834 1.00 75.56 197 LYS A C 1
ATOM 1604 O O . LYS A 1 197 ? 22.132 -3.613 -38.763 1.00 75.56 197 LYS A O 1
ATOM 1609 N N . GLU A 1 198 ? 21.940 -3.216 -36.562 1.00 71.25 198 GLU A N 1
ATOM 1610 C CA . GLU A 1 198 ? 22.227 -4.570 -36.087 1.00 71.25 198 GLU A CA 1
ATOM 1611 C C . GLU A 1 198 ? 20.934 -5.261 -35.613 1.00 71.25 198 GLU A C 1
ATOM 1613 O O . GLU A 1 198 ? 19.852 -4.972 -36.122 1.00 71.25 198 GLU A O 1
ATOM 1618 N N . ASP A 1 199 ? 21.047 -6.211 -34.673 1.00 79.00 199 ASP A N 1
ATOM 1619 C CA . ASP A 1 199 ? 19.955 -7.035 -34.151 1.00 79.00 199 ASP A CA 1
ATOM 1620 C C . ASP A 1 199 ? 18.677 -6.205 -33.903 1.00 79.00 199 ASP A C 1
ATOM 1622 O O . ASP A 1 199 ? 18.699 -5.303 -33.054 1.00 79.00 199 ASP A O 1
ATOM 1626 N N . PRO A 1 200 ? 17.567 -6.512 -34.608 1.00 84.06 200 PRO A N 1
ATOM 1627 C CA . PRO A 1 200 ? 16.315 -5.764 -34.530 1.00 84.06 200 PRO A CA 1
ATOM 1628 C C . PRO A 1 200 ? 15.595 -5.907 -33.187 1.00 84.06 200 PRO A C 1
ATOM 1630 O O . PRO A 1 200 ? 14.517 -5.335 -33.022 1.00 84.06 200 PRO A O 1
ATOM 1633 N N . GLN A 1 201 ? 16.123 -6.698 -32.249 1.00 88.88 201 GLN A N 1
ATOM 1634 C CA . GLN A 1 201 ? 15.471 -7.027 -30.991 1.00 88.88 201 GLN A CA 1
ATOM 1635 C C . GLN A 1 201 ? 16.309 -6.634 -29.770 1.00 88.88 201 GLN A C 1
ATOM 1637 O O . GLN A 1 201 ? 17.521 -6.825 -29.713 1.00 88.88 201 GLN A O 1
ATOM 1642 N N . ARG A 1 202 ? 15.640 -6.131 -28.732 1.00 91.25 202 ARG A N 1
ATOM 1643 C CA . ARG A 1 202 ? 16.199 -5.936 -27.389 1.00 91.25 202 ARG A CA 1
ATOM 1644 C C . ARG A 1 202 ? 15.204 -6.439 -26.354 1.00 91.25 202 ARG A C 1
ATOM 1646 O O . ARG A 1 202 ? 13.994 -6.292 -26.519 1.00 91.25 202 ARG A O 1
ATOM 1653 N N . SER A 1 203 ? 15.697 -7.055 -25.287 1.00 92.69 203 SER A N 1
ATOM 1654 C CA . SER A 1 203 ? 14.842 -7.543 -24.205 1.00 92.69 203 SER A CA 1
ATOM 1655 C C . SER A 1 203 ? 15.556 -7.556 -22.868 1.00 92.69 203 SER A C 1
ATOM 1657 O O . SER A 1 203 ? 16.740 -7.876 -22.807 1.00 92.69 203 SER A O 1
ATOM 1659 N N . VAL A 1 204 ? 14.804 -7.293 -21.805 1.00 92.56 204 VAL A N 1
ATOM 1660 C CA . VAL A 1 204 ? 15.240 -7.421 -20.415 1.00 92.56 204 VAL A CA 1
ATOM 1661 C C . VAL A 1 204 ? 14.117 -8.021 -19.577 1.00 92.56 204 VAL A C 1
ATOM 1663 O O . VAL A 1 204 ? 12.930 -7.773 -19.810 1.00 92.56 204 VAL A O 1
ATOM 1666 N N . ALA A 1 205 ? 14.497 -8.827 -18.594 1.00 90.12 205 ALA A N 1
ATOM 1667 C CA . ALA A 1 205 ? 13.584 -9.363 -17.605 1.00 90.12 205 ALA A CA 1
ATOM 1668 C C . ALA A 1 205 ? 14.173 -9.192 -16.207 1.00 90.12 205 ALA A C 1
ATOM 1670 O O . ALA A 1 205 ? 15.347 -9.468 -15.982 1.00 90.12 205 ALA A O 1
ATOM 1671 N N . THR A 1 206 ? 13.326 -8.783 -15.276 1.00 87.06 206 THR A N 1
ATOM 1672 C CA . THR A 1 206 ? 13.547 -8.869 -13.835 1.00 87.06 206 THR A CA 1
ATOM 1673 C C . THR A 1 206 ? 12.599 -9.917 -13.255 1.00 87.06 206 THR A C 1
ATOM 1675 O O . THR A 1 206 ? 11.867 -10.591 -13.984 1.00 87.06 206 THR A O 1
ATOM 1678 N N . GLU A 1 207 ? 12.582 -10.050 -11.930 1.00 83.44 207 GLU A N 1
ATOM 1679 C CA . GLU A 1 207 ? 11.658 -10.945 -11.230 1.00 83.44 207 GLU A CA 1
ATOM 1680 C C . GLU A 1 207 ? 10.186 -10.676 -11.597 1.00 83.44 207 GLU A C 1
ATOM 1682 O O . GLU A 1 207 ? 9.438 -11.618 -11.854 1.00 83.44 207 GLU A O 1
ATOM 1687 N N . ASN A 1 208 ? 9.774 -9.401 -11.676 1.00 84.31 208 ASN A N 1
ATOM 1688 C CA . ASN A 1 208 ? 8.367 -9.036 -11.886 1.00 84.31 208 ASN A CA 1
ATOM 1689 C C . ASN A 1 208 ? 8.096 -8.280 -13.191 1.00 84.31 208 ASN A C 1
ATOM 1691 O O . ASN A 1 208 ? 6.932 -8.036 -13.510 1.00 84.31 208 ASN A O 1
ATOM 1695 N N . ILE A 1 209 ? 9.115 -7.902 -13.964 1.00 88.81 209 ILE A N 1
ATOM 1696 C CA . ILE A 1 209 ? 8.928 -7.136 -15.200 1.00 88.81 209 ILE A CA 1
ATOM 1697 C C . ILE A 1 209 ? 9.615 -7.851 -16.348 1.00 88.81 209 ILE A C 1
ATOM 1699 O O . ILE A 1 209 ? 10.801 -8.145 -16.294 1.00 88.81 209 ILE A O 1
ATOM 1703 N N . LYS A 1 210 ? 8.876 -8.083 -17.428 1.00 91.38 210 LYS A N 1
ATOM 1704 C CA . LYS A 1 210 ? 9.431 -8.515 -18.711 1.00 91.38 210 LYS A CA 1
ATOM 1705 C C . LYS A 1 210 ? 9.186 -7.420 -19.728 1.00 91.38 210 LYS A C 1
ATOM 1707 O O . LYS A 1 210 ? 8.041 -7.002 -19.909 1.00 91.38 210 LYS A O 1
ATOM 1712 N N . PHE A 1 211 ? 10.242 -6.981 -20.393 1.00 92.88 211 PHE A N 1
ATOM 1713 C CA . PHE A 1 211 ? 10.192 -5.913 -21.375 1.00 92.88 211 PHE A CA 1
ATOM 1714 C C . PHE A 1 211 ? 10.967 -6.305 -22.630 1.00 92.88 211 PHE A C 1
ATOM 1716 O O . PHE A 1 211 ? 12.076 -6.829 -22.549 1.00 92.88 211 PHE A O 1
ATOM 1723 N N . GLY A 1 212 ? 10.382 -6.048 -23.795 1.00 92.12 212 GLY A N 1
ATOM 1724 C CA . GLY A 1 212 ? 11.020 -6.310 -25.076 1.00 92.12 212 GLY A CA 1
ATOM 1725 C C . GLY A 1 212 ? 10.601 -5.308 -26.136 1.00 92.12 212 GLY A C 1
ATOM 1726 O O . GLY A 1 212 ? 9.451 -4.870 -26.171 1.00 92.12 212 GLY A O 1
ATOM 1727 N N . VAL A 1 213 ? 11.536 -4.968 -27.012 1.00 92.38 213 VAL A N 1
ATOM 1728 C CA . VAL A 1 213 ? 11.313 -4.151 -28.203 1.00 92.38 213 VAL A CA 1
ATOM 1729 C C . VAL A 1 213 ? 11.861 -4.907 -29.400 1.00 92.38 213 VAL A C 1
ATOM 1731 O O . VAL A 1 213 ? 12.930 -5.510 -29.334 1.00 92.38 213 VAL A O 1
ATOM 1734 N N . TRP A 1 214 ? 11.109 -4.892 -30.488 1.00 90.62 214 TRP A N 1
ATOM 1735 C CA . TRP A 1 214 ? 11.501 -5.459 -31.766 1.00 90.62 214 TRP A CA 1
ATOM 1736 C C . TRP A 1 214 ? 11.164 -4.478 -32.888 1.00 90.62 214 TRP A C 1
ATOM 1738 O O . TRP A 1 214 ? 10.120 -3.828 -32.829 1.00 90.62 214 TRP A O 1
ATOM 1748 N N . VAL A 1 215 ? 12.015 -4.362 -33.905 1.00 89.00 215 VAL A N 1
ATOM 1749 C CA . VAL A 1 215 ? 11.873 -3.379 -34.988 1.00 89.00 215 VAL A CA 1
ATOM 1750 C C . VAL A 1 215 ? 12.055 -4.029 -36.356 1.00 89.00 215 VAL A C 1
ATOM 1752 O O . VAL A 1 215 ? 12.995 -4.774 -36.594 1.00 89.00 215 VAL A O 1
ATOM 1755 N N . ASN A 1 216 ? 11.184 -3.694 -37.302 1.00 85.38 216 ASN A N 1
ATOM 1756 C CA . ASN A 1 216 ? 11.343 -4.010 -38.716 1.00 85.38 216 ASN A CA 1
ATOM 1757 C C . ASN A 1 216 ? 11.624 -2.736 -39.508 1.00 85.38 216 ASN A C 1
ATOM 1759 O O . ASN A 1 216 ? 10.703 -1.960 -39.761 1.00 85.38 216 ASN A O 1
ATOM 1763 N N . LEU A 1 217 ? 12.870 -2.553 -39.943 1.00 77.94 217 LEU A N 1
ATOM 1764 C CA . LEU A 1 217 ? 13.261 -1.433 -40.805 1.00 77.94 217 LEU A CA 1
ATOM 1765 C C . LEU A 1 217 ? 13.243 -1.811 -42.298 1.00 77.94 217 LEU A C 1
ATOM 1767 O O . LEU A 1 217 ? 12.923 -0.980 -43.146 1.00 77.94 217 LEU A O 1
ATOM 1771 N N . GLU A 1 218 ? 13.515 -3.076 -42.633 1.00 71.62 218 GLU A N 1
ATOM 1772 C CA . GLU A 1 218 ? 13.774 -3.526 -44.012 1.00 71.62 218 GLU A CA 1
ATOM 1773 C C . GLU A 1 218 ? 12.521 -3.936 -44.812 1.00 71.62 218 GLU A C 1
ATOM 1775 O O . GLU A 1 218 ? 12.631 -4.346 -45.970 1.00 71.62 218 GLU A O 1
ATOM 1780 N N . LYS A 1 219 ? 11.317 -3.813 -44.228 1.00 67.19 219 LYS A N 1
ATOM 1781 C CA . LYS A 1 219 ? 10.000 -4.036 -44.876 1.00 67.19 219 LYS A CA 1
ATOM 1782 C C . LYS A 1 219 ? 9.836 -5.401 -45.572 1.00 67.19 219 LYS A C 1
ATOM 1784 O O . LYS A 1 219 ? 8.967 -5.555 -46.425 1.00 67.19 219 LYS A O 1
ATOM 1789 N N . ASN A 1 220 ? 10.648 -6.397 -45.205 1.00 63.00 220 ASN A N 1
ATOM 1790 C CA . ASN A 1 220 ? 10.692 -7.717 -45.843 1.00 63.00 220 ASN A CA 1
ATOM 1791 C C . ASN A 1 220 ? 10.845 -8.840 -44.804 1.00 63.00 220 ASN A C 1
ATOM 1793 O O . ASN A 1 220 ? 11.825 -9.589 -44.806 1.00 63.00 220 ASN A O 1
ATOM 1797 N N . LEU A 1 221 ? 9.865 -8.981 -43.904 1.00 66.94 221 LEU A N 1
ATOM 1798 C CA . LEU A 1 221 ? 9.863 -10.085 -42.940 1.00 66.94 221 LEU A CA 1
ATOM 1799 C C . LEU A 1 221 ? 9.671 -11.433 -43.651 1.00 66.94 221 LEU A C 1
ATOM 1801 O O . LEU A 1 221 ? 8.567 -11.767 -44.086 1.00 66.94 221 LEU A O 1
ATOM 1805 N N . LYS A 1 222 ? 10.741 -12.234 -43.731 1.00 64.00 222 LYS A N 1
ATOM 1806 C CA . LYS A 1 222 ? 10.679 -13.629 -44.212 1.00 64.00 222 LYS A CA 1
ATOM 1807 C C . LYS A 1 222 ? 9.897 -14.528 -43.247 1.00 64.00 222 LYS A C 1
ATOM 1809 O O . LYS A 1 222 ? 9.139 -15.388 -43.688 1.00 64.00 222 LYS A O 1
ATOM 1814 N N . THR A 1 223 ? 10.040 -14.286 -41.945 1.00 65.25 223 THR A N 1
ATOM 1815 C CA . THR A 1 223 ? 9.366 -15.026 -40.872 1.00 65.25 223 THR A CA 1
ATOM 1816 C C . THR A 1 223 ? 8.433 -14.079 -40.136 1.00 65.25 223 THR A C 1
ATOM 1818 O O . THR A 1 223 ? 8.861 -13.012 -39.719 1.00 65.25 223 THR A O 1
ATOM 1821 N N . LYS A 1 224 ? 7.156 -14.450 -39.993 1.00 72.25 224 LYS A N 1
ATOM 1822 C CA . LYS A 1 224 ? 6.123 -13.609 -39.351 1.00 72.25 224 LYS A CA 1
ATOM 1823 C C . LYS A 1 224 ? 6.105 -13.713 -37.828 1.00 72.25 224 LYS A C 1
ATOM 1825 O O . LYS A 1 224 ? 5.435 -12.915 -37.184 1.00 72.25 224 LYS A O 1
ATOM 1830 N N . GLN A 1 225 ? 6.810 -14.696 -37.284 1.00 82.12 225 GLN A N 1
ATOM 1831 C CA . GLN A 1 225 ? 6.855 -14.969 -35.860 1.00 82.12 225 GLN A CA 1
ATOM 1832 C C . GLN A 1 225 ? 8.008 -14.193 -35.219 1.00 82.12 225 GLN A C 1
ATOM 1834 O O . GLN A 1 225 ? 9.159 -14.321 -35.640 1.00 82.12 225 GLN A O 1
ATOM 1839 N N . ILE A 1 226 ? 7.687 -13.401 -34.202 1.00 86.50 226 ILE A N 1
ATOM 1840 C CA . ILE A 1 226 ? 8.639 -12.661 -33.376 1.00 86.50 226 ILE A CA 1
ATOM 1841 C C . ILE A 1 226 ? 8.766 -13.415 -32.054 1.00 86.50 226 ILE A C 1
ATOM 1843 O O . ILE A 1 226 ? 7.777 -13.597 -31.341 1.00 86.50 226 ILE A O 1
ATOM 1847 N N . ASN A 1 227 ? 9.985 -13.848 -31.730 1.00 88.25 227 ASN A N 1
ATOM 1848 C CA . ASN A 1 227 ? 10.263 -14.669 -30.556 1.00 88.25 227 ASN A CA 1
ATOM 1849 C C . ASN A 1 227 ? 11.204 -13.945 -29.587 1.00 88.25 227 ASN A C 1
ATOM 1851 O O . ASN A 1 227 ? 12.414 -13.842 -29.800 1.00 88.25 227 ASN A O 1
ATOM 1855 N N . PHE A 1 228 ? 10.656 -13.524 -28.451 1.00 88.31 228 PHE A N 1
ATOM 1856 C CA . PHE A 1 228 ? 11.427 -13.062 -27.305 1.00 88.31 228 PHE A CA 1
ATOM 1857 C C . PHE A 1 228 ? 11.780 -14.260 -26.420 1.00 88.31 228 PHE A C 1
ATOM 1859 O O . PHE A 1 228 ? 11.178 -14.466 -25.363 1.00 88.31 228 PHE A O 1
ATOM 1866 N N . HIS A 1 229 ? 12.759 -15.063 -26.853 1.00 84.69 229 HIS A N 1
ATOM 1867 C CA . HIS A 1 229 ? 13.178 -16.281 -26.143 1.00 84.69 229 HIS A CA 1
ATOM 1868 C C . HIS A 1 229 ? 13.527 -16.015 -24.671 1.00 84.69 229 HIS A C 1
ATOM 1870 O O . HIS A 1 229 ? 13.059 -16.739 -23.796 1.00 84.69 229 HIS A O 1
ATOM 1876 N N . ALA A 1 230 ? 14.248 -14.925 -24.388 1.00 84.19 230 ALA A N 1
ATOM 1877 C CA . ALA A 1 230 ? 14.609 -14.523 -23.026 1.00 84.19 230 ALA A CA 1
ATOM 1878 C C . ALA A 1 230 ? 13.393 -14.180 -22.140 1.00 84.19 230 ALA A C 1
ATOM 1880 O O . ALA A 1 230 ? 13.458 -14.304 -20.921 1.00 84.19 230 ALA A O 1
ATOM 1881 N N . LEU A 1 231 ? 12.270 -13.770 -22.738 1.00 88.12 231 LEU A N 1
ATOM 1882 C CA . LEU A 1 231 ? 11.046 -13.415 -22.013 1.00 88.12 231 LEU A CA 1
ATOM 1883 C C . LEU A 1 231 ? 10.044 -14.580 -21.941 1.00 88.12 231 LEU A C 1
ATOM 1885 O O . LEU A 1 231 ? 9.076 -14.504 -21.176 1.00 88.12 231 LEU A O 1
ATOM 1889 N N . ASN A 1 232 ? 10.274 -15.652 -22.708 1.00 88.38 232 ASN A N 1
ATOM 1890 C CA . ASN A 1 232 ? 9.293 -16.692 -23.022 1.00 88.38 232 ASN A CA 1
ATOM 1891 C C . ASN A 1 232 ? 7.990 -16.104 -23.599 1.00 88.38 232 ASN A C 1
ATOM 1893 O O . ASN A 1 232 ? 6.891 -16.448 -23.164 1.00 88.38 232 ASN A O 1
ATOM 1897 N N . ILE A 1 233 ? 8.120 -15.156 -24.534 1.00 88.25 233 ILE A N 1
ATOM 1898 C CA . ILE A 1 233 ? 6.989 -14.533 -25.232 1.00 88.25 233 ILE A CA 1
ATOM 1899 C C . ILE A 1 233 ? 7.189 -14.699 -26.736 1.00 88.25 233 ILE A C 1
ATOM 1901 O O . ILE A 1 233 ? 8.261 -14.402 -27.260 1.00 88.25 233 ILE A O 1
ATOM 1905 N N . HIS A 1 234 ? 6.148 -15.147 -27.430 1.00 89.12 234 HIS A N 1
ATOM 1906 C CA . HIS A 1 234 ? 6.101 -15.201 -28.885 1.00 89.12 234 HIS A CA 1
ATOM 1907 C C . HIS A 1 234 ? 4.851 -14.479 -29.381 1.00 89.12 234 HIS A C 1
ATOM 1909 O O . HIS A 1 234 ? 3.834 -14.431 -28.690 1.00 89.12 234 HIS A O 1
ATOM 1915 N N . THR A 1 235 ? 4.941 -13.885 -30.564 1.00 86.25 235 THR A N 1
ATOM 1916 C CA . THR A 1 235 ? 3.805 -13.233 -31.212 1.00 86.25 235 THR A CA 1
ATOM 1917 C C . THR A 1 235 ? 3.916 -13.351 -32.723 1.00 86.25 235 THR A C 1
ATOM 1919 O O . THR A 1 235 ? 5.014 -13.306 -33.280 1.00 86.25 235 THR A O 1
ATOM 1922 N N . ASP A 1 236 ? 2.774 -13.492 -33.385 1.00 86.00 236 ASP A N 1
ATOM 1923 C CA . ASP A 1 236 ? 2.689 -13.533 -34.838 1.00 86.00 236 ASP A CA 1
ATOM 1924 C C . ASP A 1 236 ? 2.272 -12.169 -35.378 1.00 86.00 236 ASP A C 1
ATOM 1926 O O . ASP A 1 236 ? 1.234 -11.615 -35.007 1.00 86.00 236 ASP A O 1
ATOM 1930 N N . LEU A 1 237 ? 3.067 -11.628 -36.300 1.00 83.75 237 LEU A N 1
ATOM 1931 C CA . LEU A 1 237 ? 2.778 -10.354 -36.934 1.00 83.75 237 LEU A CA 1
ATOM 1932 C C . LEU A 1 237 ? 1.776 -10.542 -38.091 1.00 83.75 237 LEU A C 1
ATOM 1934 O O . LEU A 1 237 ? 2.061 -11.273 -39.052 1.00 83.75 237 LEU A O 1
ATOM 1938 N N . PRO A 1 238 ? 0.618 -9.850 -38.073 1.00 83.62 238 PRO A N 1
ATOM 1939 C CA . PRO A 1 238 ? -0.319 -9.862 -39.187 1.00 83.62 238 PRO A CA 1
ATOM 1940 C C . PRO A 1 238 ? 0.347 -9.458 -40.506 1.00 83.62 238 PRO A C 1
ATOM 1942 O O . PRO A 1 238 ? 1.146 -8.521 -40.564 1.00 83.62 238 PRO A O 1
ATOM 1945 N N . ARG A 1 239 ? -0.037 -10.125 -41.603 1.00 77.25 239 ARG A N 1
ATOM 1946 C CA . ARG A 1 239 ? 0.582 -9.943 -42.933 1.00 77.25 239 ARG A CA 1
ATOM 1947 C C . ARG A 1 239 ? 0.615 -8.476 -43.389 1.00 77.25 239 ARG A C 1
ATOM 1949 O O . ARG A 1 239 ? 1.596 -8.060 -43.990 1.00 77.25 239 ARG A O 1
ATOM 1956 N N . ASN A 1 240 ? -0.424 -7.704 -43.071 1.00 80.44 240 ASN A N 1
ATOM 1957 C CA . ASN A 1 240 ? -0.540 -6.296 -43.464 1.00 80.44 240 ASN A CA 1
ATOM 1958 C C . ASN A 1 240 ? 0.459 -5.381 -42.731 1.00 80.44 240 ASN A C 1
ATOM 1960 O O . ASN A 1 240 ? 0.787 -4.312 -43.235 1.00 80.44 240 ASN A O 1
ATOM 1964 N N . LEU A 1 241 ? 0.953 -5.788 -41.558 1.00 82.00 241 LEU A N 1
ATOM 1965 C CA . LEU A 1 241 ? 1.932 -5.023 -40.780 1.00 82.00 241 LEU A CA 1
ATOM 1966 C C . LEU A 1 241 ? 3.376 -5.374 -41.161 1.00 82.00 241 LEU A C 1
ATOM 1968 O O . LEU A 1 241 ? 4.243 -4.511 -41.109 1.00 82.00 241 LEU A O 1
ATOM 1972 N N . ALA A 1 242 ? 3.626 -6.604 -41.621 1.00 76.31 242 ALA A N 1
ATOM 1973 C CA . ALA A 1 242 ? 4.960 -7.083 -42.005 1.00 76.31 242 ALA A CA 1
ATOM 1974 C C . ALA A 1 242 ? 5.592 -6.339 -43.202 1.00 76.31 242 ALA A C 1
ATOM 1976 O O . ALA A 1 242 ? 6.810 -6.368 -43.372 1.00 76.31 242 ALA A O 1
ATOM 1977 N N . LEU A 1 243 ? 4.766 -5.683 -44.025 1.00 78.38 243 LEU A N 1
ATOM 1978 C CA . LEU A 1 243 ? 5.188 -4.914 -45.204 1.00 78.38 243 LEU A CA 1
ATOM 1979 C C . L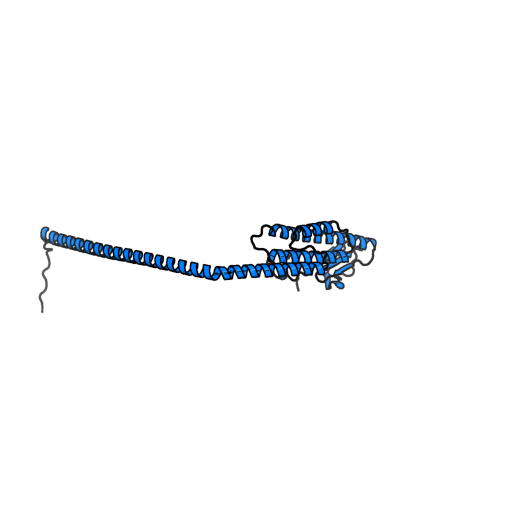EU A 1 243 ? 5.542 -3.451 -44.879 1.00 78.38 243 LEU A C 1
ATOM 1981 O O . LEU A 1 243 ? 6.013 -2.720 -45.748 1.00 78.38 243 LEU A O 1
ATOM 1985 N N . ASN A 1 244 ? 5.299 -3.011 -43.643 1.00 82.62 244 ASN A N 1
ATOM 1986 C CA . ASN A 1 244 ? 5.511 -1.638 -43.198 1.00 82.62 244 ASN A CA 1
ATOM 1987 C C . ASN A 1 244 ? 6.699 -1.554 -42.229 1.00 82.62 244 ASN A C 1
ATOM 1989 O O . ASN A 1 244 ? 6.998 -2.542 -41.549 1.00 82.62 244 ASN A O 1
ATOM 1993 N N . PRO A 1 245 ? 7.369 -0.388 -42.137 1.00 84.44 245 PRO A N 1
ATOM 1994 C CA . PRO A 1 245 ? 8.315 -0.151 -41.061 1.00 84.44 245 PRO A CA 1
ATOM 1995 C C . PRO A 1 245 ? 7.526 -0.080 -39.751 1.00 84.44 245 PRO A C 1
ATOM 1997 O O . PRO A 1 245 ? 6.617 0.740 -39.613 1.00 84.44 245 PRO A O 1
ATOM 2000 N N . ILE A 1 246 ? 7.810 -0.990 -38.826 1.00 87.19 246 ILE A N 1
ATOM 2001 C CA . ILE A 1 246 ? 7.032 -1.142 -37.594 1.00 87.19 246 ILE A CA 1
ATOM 2002 C C . ILE A 1 246 ? 7.943 -1.505 -36.431 1.00 87.19 246 ILE A C 1
ATOM 2004 O O . ILE A 1 246 ? 8.882 -2.280 -36.591 1.00 87.19 246 ILE A O 1
ATOM 2008 N N . ALA A 1 247 ? 7.625 -0.976 -35.254 1.00 89.00 247 ALA A N 1
ATOM 2009 C CA . ALA A 1 247 ? 8.191 -1.414 -33.991 1.00 89.00 247 ALA A CA 1
ATOM 2010 C C . ALA A 1 247 ? 7.104 -2.068 -33.135 1.00 89.00 247 ALA A C 1
ATOM 2012 O O . ALA A 1 247 ? 5.959 -1.612 -33.090 1.00 89.00 247 ALA A O 1
ATOM 2013 N N . LEU A 1 248 ? 7.472 -3.139 -32.447 1.00 89.69 248 LEU A N 1
ATOM 2014 C CA . LEU A 1 248 ? 6.635 -3.866 -31.515 1.00 89.69 248 LEU A CA 1
ATOM 2015 C C . LEU A 1 248 ? 7.268 -3.785 -30.130 1.00 89.69 248 LEU A C 1
ATOM 2017 O O . LEU A 1 248 ? 8.408 -4.196 -29.930 1.00 89.69 248 LEU A O 1
ATOM 2021 N N . ARG A 1 249 ? 6.500 -3.279 -29.167 1.00 92.00 249 ARG A N 1
ATOM 2022 C CA . ARG A 1 249 ? 6.873 -3.247 -27.755 1.00 92.00 249 ARG A CA 1
ATOM 2023 C C . ARG A 1 249 ? 6.020 -4.234 -26.975 1.00 92.00 249 ARG A C 1
ATOM 2025 O O . ARG A 1 249 ? 4.794 -4.182 -27.039 1.00 92.00 249 ARG A O 1
ATOM 2032 N N . VAL A 1 250 ? 6.673 -5.089 -26.201 1.00 90.62 250 VAL A N 1
ATOM 2033 C CA . VAL A 1 250 ? 6.054 -6.075 -25.316 1.00 90.62 250 VAL A CA 1
ATOM 2034 C C . VAL A 1 250 ? 6.390 -5.729 -23.879 1.00 90.62 250 VAL A C 1
ATOM 2036 O O . VAL A 1 250 ? 7.536 -5.436 -23.542 1.00 90.62 250 VAL A O 1
ATOM 2039 N N . ARG A 1 251 ? 5.378 -5.791 -23.014 1.00 88.81 251 ARG A N 1
ATOM 2040 C CA . ARG A 1 251 ? 5.540 -5.543 -21.588 1.00 88.81 251 ARG A CA 1
ATOM 2041 C C . ARG A 1 251 ? 4.607 -6.432 -20.788 1.00 88.81 251 ARG A C 1
ATOM 2043 O O . ARG A 1 251 ? 3.402 -6.423 -21.019 1.00 88.81 251 ARG A O 1
ATOM 2050 N N . SER A 1 252 ? 5.165 -7.163 -19.835 1.00 86.56 252 SER A N 1
ATOM 2051 C CA . SER A 1 252 ? 4.414 -7.961 -18.872 1.00 86.56 252 SER A CA 1
ATOM 2052 C C . SER A 1 252 ? 4.849 -7.579 -17.467 1.00 86.56 252 SER A C 1
ATOM 2054 O O . SER A 1 252 ? 6.033 -7.643 -17.145 1.00 86.56 252 SER A O 1
ATOM 2056 N N . PHE A 1 253 ? 3.878 -7.216 -16.635 1.00 82.31 253 PHE A N 1
ATOM 2057 C CA . PHE A 1 253 ? 4.077 -6.941 -15.218 1.00 82.31 253 PHE A CA 1
ATOM 2058 C C . PHE A 1 253 ? 3.459 -8.075 -14.407 1.00 82.31 253 PHE A C 1
ATOM 2060 O O . PHE A 1 253 ? 2.246 -8.279 -14.436 1.00 82.31 253 PHE A O 1
ATOM 2067 N N . PHE A 1 254 ? 4.284 -8.816 -13.681 1.00 69.44 254 PHE A N 1
ATOM 2068 C CA . PHE A 1 254 ? 3.832 -9.851 -12.771 1.00 69.44 254 PHE A CA 1
ATOM 2069 C C . PHE A 1 254 ? 3.531 -9.211 -11.414 1.00 69.44 254 PHE A C 1
ATOM 2071 O O . PHE A 1 254 ? 4.424 -8.893 -10.637 1.00 69.44 254 PHE A O 1
ATOM 2078 N N . CYS A 1 255 ? 2.253 -8.963 -11.125 1.00 56.69 255 CYS A N 1
ATOM 2079 C CA . CYS A 1 255 ? 1.836 -8.473 -9.815 1.00 56.69 255 CYS A CA 1
ATOM 2080 C C . CYS A 1 255 ? 1.084 -9.57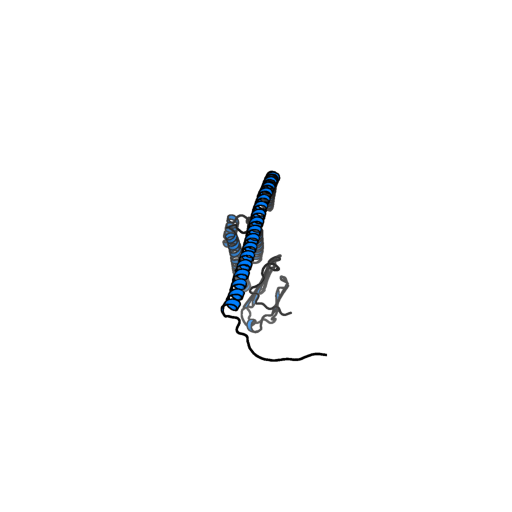8 -9.072 1.00 56.69 255 CYS A C 1
ATOM 2082 O O . CYS A 1 255 ? -0.107 -9.787 -9.301 1.00 56.69 255 CYS A O 1
ATOM 2084 N N . ILE A 1 256 ? 1.770 -10.241 -8.134 1.00 47.12 256 ILE A N 1
ATOM 2085 C CA . ILE A 1 256 ? 1.252 -11.362 -7.323 1.00 47.12 256 ILE A CA 1
ATOM 2086 C C . ILE A 1 256 ? -0.023 -10.984 -6.534 1.00 47.12 256 ILE A C 1
ATOM 2088 O O . ILE A 1 256 ? -0.778 -11.858 -6.118 1.00 47.12 256 ILE A O 1
ATOM 2092 N N . ARG A 1 257 ? -0.327 -9.686 -6.366 1.00 42.19 257 ARG A N 1
ATOM 2093 C CA . ARG A 1 257 ? -1.478 -9.206 -5.579 1.00 42.19 257 ARG A CA 1
ATOM 2094 C C . ARG A 1 257 ? -2.560 -8.457 -6.371 1.00 42.19 257 ARG A C 1
ATOM 2096 O O . ARG A 1 257 ? -3.637 -8.245 -5.824 1.00 42.19 257 ARG A O 1
ATOM 2103 N N . CYS A 1 258 ? -2.341 -8.111 -7.646 1.00 37.62 258 CYS A N 1
ATOM 2104 C CA . CYS A 1 258 ? -3.409 -7.536 -8.485 1.00 37.62 258 CYS A CA 1
ATOM 2105 C C . CYS A 1 258 ? -4.450 -8.579 -8.922 1.00 37.62 258 CYS A C 1
ATOM 2107 O O . CYS A 1 258 ? -5.572 -8.202 -9.241 1.00 37.62 258 CYS A O 1
ATOM 2109 N N . VAL A 1 259 ? -4.121 -9.875 -8.881 1.00 35.66 259 VAL A N 1
ATOM 2110 C CA . VAL A 1 259 ? -5.057 -10.957 -9.244 1.00 35.66 259 VAL A CA 1
ATOM 2111 C C . VAL A 1 259 ? -6.223 -11.084 -8.246 1.00 35.66 259 VAL A C 1
ATOM 2113 O O . VAL A 1 259 ? -7.270 -11.608 -8.603 1.00 35.66 259 VAL A O 1
ATOM 2116 N N . MET A 1 260 ? -6.094 -10.560 -7.020 1.00 29.84 260 MET A N 1
ATOM 2117 C CA . MET A 1 260 ? -7.080 -10.778 -5.947 1.00 29.84 260 MET A CA 1
ATOM 2118 C C . MET A 1 260 ? -7.927 -9.547 -5.569 1.00 29.84 260 MET A C 1
ATOM 2120 O O . MET A 1 260 ? -8.763 -9.670 -4.681 1.00 29.84 260 MET A O 1
ATOM 2124 N N . LEU A 1 261 ? -7.746 -8.371 -6.194 1.00 30.67 261 LEU A N 1
ATOM 2125 C CA . LEU A 1 261 ? -8.440 -7.136 -5.762 1.00 30.67 261 LEU A CA 1
ATOM 2126 C C . LEU A 1 261 ? -9.018 -6.242 -6.879 1.00 30.67 261 LEU A C 1
ATOM 2128 O O . LEU A 1 261 ? -9.356 -5.094 -6.613 1.00 30.67 261 LEU A O 1
ATOM 2132 N N . TYR A 1 262 ? -9.206 -6.742 -8.104 1.00 28.05 262 TYR A N 1
ATOM 2133 C CA . TYR A 1 262 ? -10.000 -6.031 -9.122 1.00 28.05 262 TYR A CA 1
ATOM 2134 C C . TYR A 1 262 ? -11.010 -6.969 -9.802 1.00 28.05 262 TYR A C 1
ATOM 2136 O O . TYR A 1 262 ? -10.647 -7.663 -10.753 1.00 28.05 262 TYR A O 1
ATOM 2144 N N . PRO A 1 263 ? -12.290 -6.993 -9.381 1.00 35.62 263 PRO A N 1
ATOM 2145 C CA . PRO A 1 263 ? -13.368 -7.427 -10.252 1.00 35.62 263 PRO A CA 1
ATOM 2146 C C . PRO A 1 263 ? -13.800 -6.233 -11.118 1.00 35.62 263 PRO A C 1
ATOM 2148 O O . PRO A 1 263 ? -14.261 -5.231 -10.586 1.00 35.62 263 PRO A O 1
ATOM 2151 N N . ALA A 1 264 ? -13.674 -6.373 -12.444 1.00 39.97 264 ALA A N 1
ATOM 2152 C CA . ALA A 1 264 ? -14.122 -5.428 -13.480 1.00 39.97 264 ALA A CA 1
ATOM 2153 C C . ALA A 1 264 ? -13.410 -4.051 -13.427 1.00 39.97 264 ALA A C 1
ATOM 2155 O O . ALA A 1 264 ? -13.462 -3.321 -12.453 1.00 39.97 264 ALA A O 1
ATOM 2156 N N . TYR A 1 265 ? -12.651 -3.614 -14.425 1.00 34.09 265 TYR A N 1
ATOM 2157 C CA . TYR A 1 265 ? -13.057 -3.364 -15.801 1.00 34.09 265 TYR A CA 1
ATOM 2158 C C . TYR A 1 265 ? -11.807 -3.283 -16.700 1.00 34.09 265 TYR A C 1
ATOM 2160 O O . TYR A 1 265 ? -10.708 -2.971 -16.244 1.00 34.09 265 TYR A O 1
ATOM 2168 N N . SER A 1 266 ? -12.014 -3.500 -18.003 1.00 31.23 266 SER A N 1
ATOM 2169 C CA . SER A 1 266 ? -11.075 -3.289 -19.125 1.00 31.23 266 SER A CA 1
ATOM 2170 C C . SER A 1 266 ? -9.881 -4.250 -19.257 1.00 31.23 266 SER A C 1
ATOM 2172 O O . SER A 1 266 ? -8.723 -3.851 -19.273 1.00 31.23 266 SER A O 1
ATOM 2174 N N . CYS A 1 267 ? -10.190 -5.527 -19.498 1.00 27.41 267 CYS A N 1
ATOM 2175 C CA . CYS A 1 267 ? -9.359 -6.401 -20.328 1.00 27.41 267 CYS A CA 1
ATOM 2176 C C . CYS A 1 267 ? -10.041 -6.558 -21.695 1.00 27.41 267 CYS A C 1
ATOM 2178 O O . CYS A 1 267 ? -10.967 -7.349 -21.849 1.00 27.41 267 CYS A O 1
ATOM 2180 N N . LEU A 1 268 ? -9.593 -5.789 -22.687 1.00 32.22 268 LEU A N 1
ATOM 2181 C CA . LEU A 1 268 ? -9.740 -6.144 -24.096 1.00 32.22 268 LEU A CA 1
ATOM 2182 C C . LEU A 1 268 ? -8.386 -6.680 -24.546 1.00 32.22 268 LEU A C 1
ATOM 2184 O O . LEU A 1 268 ? -7.574 -5.908 -25.024 1.00 32.22 268 LEU A O 1
ATOM 2188 N N . PHE A 1 269 ? -8.130 -7.968 -24.339 1.00 28.16 269 PHE A N 1
ATOM 2189 C CA . PHE A 1 269 ? -7.311 -8.774 -25.245 1.00 28.16 269 PHE A CA 1
ATOM 2190 C C . PHE A 1 269 ? -7.630 -10.246 -24.982 1.00 28.16 269 PHE A C 1
ATOM 2192 O O . PHE A 1 269 ? -7.294 -10.818 -23.948 1.00 28.16 269 PHE A O 1
ATOM 2199 N N . SER A 1 270 ? -8.371 -10.818 -25.923 1.00 29.73 270 SER A N 1
ATOM 2200 C CA . SER A 1 270 ? -8.769 -12.215 -25.964 1.00 29.73 270 SER A CA 1
ATOM 2201 C C . SER A 1 270 ? -7.541 -13.093 -26.216 1.00 29.73 270 SER A C 1
ATOM 2203 O O . SER A 1 270 ? -6.994 -13.068 -27.315 1.00 29.73 270 SER A O 1
ATOM 2205 N N . CYS A 1 271 ? -7.136 -13.901 -25.237 1.00 24.91 271 CYS A N 1
ATOM 2206 C CA . CYS A 1 271 ? -6.361 -15.111 -25.512 1.00 24.91 271 CYS A CA 1
ATOM 2207 C C . CYS A 1 271 ? -7.350 -16.227 -25.852 1.00 24.91 271 CYS A C 1
ATOM 2209 O O . CYS A 1 271 ? -8.107 -16.668 -24.988 1.00 24.91 271 CYS A O 1
ATOM 2211 N N . SER A 1 272 ? -7.365 -16.653 -27.115 1.00 26.86 272 SER A N 1
ATOM 2212 C CA . SER A 1 272 ? -7.902 -17.961 -27.490 1.00 26.86 272 SER A CA 1
ATOM 2213 C C . SER A 1 272 ? -6.755 -18.966 -27.456 1.00 26.86 272 SER A C 1
ATOM 2215 O O . SER A 1 272 ? -5.682 -18.662 -27.970 1.00 26.86 272 SER A O 1
ATOM 2217 N N . SER A 1 273 ? -7.050 -20.075 -26.775 1.00 37.41 273 SER A N 1
ATOM 2218 C CA . SER A 1 273 ? -6.378 -21.374 -26.623 1.00 37.41 273 SER A CA 1
ATOM 2219 C C . SER A 1 273 ? -5.092 -21.658 -27.392 1.00 37.41 273 SER A C 1
ATOM 2221 O O . SER A 1 273 ? -5.096 -21.516 -28.632 1.00 37.41 273 SER A O 1
#

Foldseek 3Di:
DDDDDDDDDPPPPPPVVVVVVVVVVVVVVVVVVVVVVVVVVVVVVVVVVVVVVVVVVVVVVVVVVVVVVVVVCVVCVVVVVVVVVVVVVVVVVVVVVVVVVCVVVPDPAFQLVDLPSLVVVLVVLLPDDLDAPAVLVVVLVSLVVSLVNNVVVLVVDDPPDPCSVVSVVSNVSSVVSNVVSVVSNLVVVCVVCVVVVDQQKDWDDDPFKTKIKGWDPPQDDPAQKDDPPVRRDIDGHPPVPSNDGDMDIDMGGHDVPVVPPDDDDDDPDDDDD

InterPro domains:
  IPR023247 Dynein-f, intermediate chain IC97/Dnai7-like [PR02043] (100-125)
  IPR023247 Dynein-f, intermediate chain IC97/Dnai7-like [PR02043] (210-228)
  IPR023247 Dynein-f, intermediate chain IC97/Dnai7-like [PR02043] (236-257)
  IPR023247 Dynein-f, intermediate chain IC97/Dnai7-like [PTHR20929] (5-250)
  IPR031826 IC97/Casc1, N-terminal [PF15927] (32-221)

Sequence (273 aa):
MPPKAKKGKKGKKSKKQEQLELEKKLEEARLAEQAEQERLERERKEREEQERLRQIELARLREEEKKRIAEEEVEEATFRQSRAALLRIEAAAAKEKEEWTRYLACSNLPNPSSLAEINAYLSLWKESAANDMHTVIEECQQAFQVMRDIRGYVASLPETHSSVDLFENAITRIRTLTSEKIDEMTAKTLTEIEEAKEDPQRSVATENIKFGVWVNLEKNLKTKQINFHALNIHTDLPRNLALNPIALRVRSFFCIRCVMLYPAYSCLFSCSS

Radius of gyration: 45.57 Å; chains: 1; bounding box: 133×53×84 Å

Secondary structure (DSSP, 8-state):
--------------HHHHHHHHHHHHHHHHHHHHHHHHHHHHHHHHHHHHHHHHHHHHHHHHHHHHHHHHHHHHHHHHHHHHHHHHHHHHHHHHHHHHHHHHHHTT--SPPTT-HHHHHHHHHHHHHS----HHHHHHHHHHHHHHHHHHHHHHHHS-TT-TTHHHHHHHHHHHHHHHHHHHHHHHHHHHHHHHHHT--SEEEEE-SSEEEEEEEE-SS--S--EEEEGGGTEEEEPPHHHHTS-EEEEEEEE--TTGGGS--SS--------

Organism: NCBI:txid652834